Protein 9MGJ (pdb70)

Foldseek 3Di:
DDADDLDPAWRADQQQADLEEEEEADQVVLVVCCVPFFPQKDWRGCGVHFTKIWGDGVRHTYIYTHQHAAAVSNLVVLLCCCPRNVHFEYEYEYAFEFAAPPADALAKEWAAWEAEPDCPVCVVPVNDDDILGFDPLLSVLLVVLCVVVVHDHHYYYEYAYPDPPDPDPPPSVVCRVVVHGGYGHHSSNNRVSCVVSVHGYIYMHGHQAHPVVGDGADPVSVVVSSVSRSSSNSSSVVSD

Radius of gyration: 16.96 Å; Cα contacts (8 Å, |Δi|>4): 618; chains: 1; bounding box: 39×45×44 Å

Solvent-accessible surface area: 11625 Å² total; per-residue (Å²): 222,152,121,151,75,28,8,108,38,1,32,1,146,86,68,34,11,10,104,5,0,0,0,3,20,66,28,116,69,0,94,87,0,2,87,101,55,15,124,120,53,112,91,12,2,64,33,184,40,21,27,0,14,23,6,22,10,138,62,56,78,2,0,0,0,0,0,10,164,7,1,92,28,0,21,72,14,0,64,19,0,7,62,45,7,127,3,105,1,0,0,6,2,9,75,5,12,0,3,6,86,106,3,102,17,136,35,5,0,0,0,48,25,7,25,37,65,12,90,32,7,133,136,95,77,159,51,113,126,47,89,1,64,9,40,149,93,0,14,37,6,1,27,78,1,1,129,82,59,132,29,118,43,55,72,14,72,0,26,0,14,66,99,144,164,63,180,105,174,41,31,46,119,50,7,23,124,146,101,33,14,0,23,9,34,11,0,0,0,0,2,2,2,2,76,168,63,75,19,61,2,0,0,0,0,3,1,12,51,8,61,84,79,150,96,62,7,64,108,130,66,94,78,79,7,15,85,56,4,0,68,0,0,0,28,0,2,64,106,37

Nearest PDB structures (foldseek):
  9mfc-assembly1_A  TM=1.004E+00  e=5.601E-54  Trichomonas vaginalis G3
  6xz2-assembly1_C  TM=9.851E-01  e=2.092E-38  Escherichia coli K-12
  1vhw-assembly1_A  TM=9.895E-01  e=6.743E-38  Vibrio cholerae
  4ts9-assembly1_C-2  TM=9.821E-01  e=1.249E-37  Escherichia coli
  9fxe-assembly1_A  TM=9.707E-01  e=7.172E-38  Escherichia coli K-12

InterPro domains:
  IPR000845 Nucleoside phosphorylase domain [PF01048] (17-227)
  IPR004402 Purine nucleoside phosphorylase DeoD-type [MF_01627] (2-235)
  IPR004402 Purine nucleoside phosphorylase DeoD-type [TIGR00107] (5-235)
  IPR004402 Purine nucleoside phosphorylase DeoD-type [cd09006] (5-232)
  IPR018016 Nucleoside phosphorylase, conserved site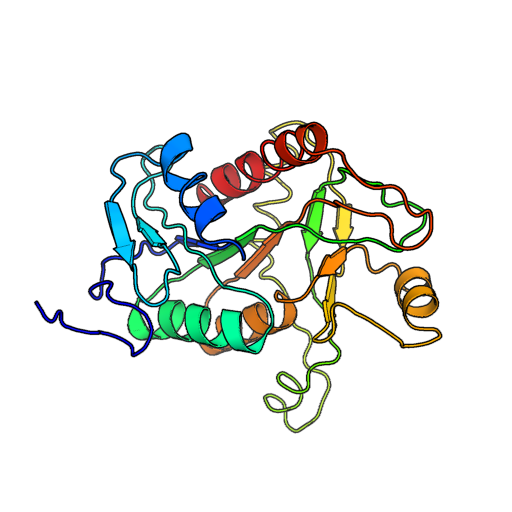 [PS01232] (62-77)
  IPR035994 Nucleoside phosphorylase superfamily [G3DSA:3.40.50.1580] (1-236)
  IPR035994 Nucleoside phosphorylase superfamily [SSF53167] (3-234)

Structure (mmCIF, N/CA/C/O backbone):
data_9MGJ
#
_entry.id   9MGJ
#
_cell.length_a   93.012
_cell.length_b   93.012
_cell.length_c   130.529
_cell.angle_alpha   90.00
_cell.angle_beta   90.00
_cell.angle_gamma   120.00
#
_symmetry.space_group_name_H-M   'H 3 2'
#
loop_
_entity.id
_entity.type
_entity.pdbx_description
1 polymer 'Purine nucleoside phosphorylase, putative'
2 non-polymer GLYCEROL
3 non-polymer alpha-D-mannopyranose
4 water water
#
loop_
_atom_site.group_PDB
_atom_site.id
_atom_site.type_symbol
_atom_site.label_atom_id
_atom_site.label_alt_id
_atom_site.label_comp_id
_atom_site.label_asym_id
_atom_site.label_entity_id
_atom_site.label_seq_id
_atom_site.pdbx_PDB_ins_code
_atom_site.Cartn_x
_atom_site.Cartn_y
_atom_site.Cartn_z
_atom_site.occupancy
_atom_site.B_iso_or_equiv
_atom_site.auth_seq_id
_atom_site.auth_comp_id
_atom_site.auth_asym_id
_atom_site.auth_atom_id
_atom_site.pdbx_PDB_model_num
ATOM 1 N N . HIS A 1 5 ? 28.013 16.380 36.660 1.00 61.47 -3 HIS A N 1
ATOM 2 C CA . HIS A 1 5 ? 28.500 15.880 37.974 1.00 60.89 -3 HIS A CA 1
ATOM 3 C C . HIS A 1 5 ? 28.776 14.373 37.905 1.00 58.65 -3 HIS A C 1
ATOM 4 O O . HIS A 1 5 ? 28.472 13.716 36.910 1.00 59.14 -3 HIS A O 1
ATOM 11 N N . HIS A 1 6 ? 29.362 13.842 38.973 1.00 55.55 -2 HIS A N 1
ATOM 12 C CA . HIS A 1 6 ? 29.725 12.435 39.066 1.00 52.85 -2 HIS A CA 1
ATOM 13 C C . HIS A 1 6 ? 28.560 11.636 39.635 1.00 50.07 -2 HIS A C 1
ATOM 14 O O . HIS A 1 6 ? 27.883 12.083 40.562 1.00 49.54 -2 HIS A O 1
ATOM 21 N N . HIS A 1 7 ? 28.321 10.459 39.060 1.00 47.51 -1 HIS A N 1
ATOM 22 C CA . HIS A 1 7 ? 27.253 9.564 39.484 1.00 46.16 -1 HIS A CA 1
ATOM 23 C C . HIS A 1 7 ? 27.852 8.274 40.030 1.00 41.27 -1 HIS A C 1
ATOM 24 O O . HIS A 1 7 ? 28.956 7.875 39.649 1.00 39.48 -1 HIS A O 1
ATOM 31 N N . HIS A 1 8 ? 27.126 7.624 40.938 1.00 38.54 0 HIS A N 1
ATOM 32 C CA . HIS A 1 8 ? 27.600 6.356 41.476 1.00 36.36 0 HIS A CA 1
ATOM 33 C C . HIS A 1 8 ? 27.622 5.308 40.371 1.00 32.88 0 HIS A C 1
ATOM 34 O O . HIS A 1 8 ? 26.727 5.261 39.523 1.00 33.28 0 HIS A O 1
ATOM 41 N N . MET A 1 9 ? 28.653 4.469 40.379 1.00 29.33 1 MET A N 1
ATOM 42 C CA A MET A 1 9 ? 28.836 3.444 39.355 0.35 28.25 1 MET A CA 1
ATOM 43 C CA B MET A 1 9 ? 28.858 3.444 39.357 0.65 28.38 1 MET A CA 1
ATOM 44 C C . MET A 1 9 ? 28.764 2.070 40.007 1.00 26.43 1 MET A C 1
ATOM 45 O O . MET A 1 9 ? 29.676 1.665 40.735 1.00 26.59 1 MET A O 1
ATOM 54 N N . ALA A 1 10 ? 27.677 1.343 39.731 1.00 22.87 2 ALA A N 1
ATOM 55 C CA . ALA A 1 10 ? 27.513 0.002 40.282 1.00 22.02 2 ALA A CA 1
ATOM 56 C C . ALA A 1 10 ? 28.471 -0.983 39.638 1.00 20.42 2 ALA A C 1
ATOM 57 O O . ALA A 1 10 ? 28.789 -2.017 40.236 1.00 21.31 2 ALA A O 1
ATOM 59 N N . THR A 1 11 ? 28.887 -0.713 38.405 1.00 19.06 3 THR A N 1
ATOM 60 C CA . THR A 1 11 ? 29.954 -1.461 37.758 1.00 18.06 3 THR A CA 1
ATOM 61 C C . THR A 1 11 ? 30.837 -0.434 37.067 1.00 18.19 3 THR A C 1
ATOM 62 O O . THR A 1 11 ? 30.446 0.734 36.938 1.00 18.39 3 THR A O 1
ATOM 66 N N . PRO A 1 12 ? 32.026 -0.819 36.601 1.00 19.43 4 PRO A N 1
ATOM 67 C CA . PRO A 1 12 ? 32.863 0.143 35.866 1.00 19.75 4 PRO A CA 1
ATOM 68 C C . PRO A 1 12 ? 32.280 0.565 34.531 1.00 18.83 4 PRO A C 1
ATOM 69 O O . PRO A 1 12 ? 32.759 1.549 33.957 1.00 20.88 4 PRO A O 1
ATOM 73 N N . HIS A 1 13 ? 31.252 -0.125 34.026 1.00 16.92 5 HIS A N 1
ATOM 74 C CA . HIS A 1 13 ? 30.786 0.051 32.658 1.00 16.63 5 HIS A CA 1
ATOM 75 C C . HIS A 1 13 ? 29.310 0.390 32.585 1.00 16.71 5 HIS A C 1
ATOM 76 O O . HIS A 1 13 ? 28.756 0.474 31.483 1.00 17.51 5 HIS A O 1
ATOM 83 N N . ASN A 1 14 ? 28.653 0.584 33.719 1.00 16.76 6 ASN A N 1
ATOM 84 C CA . ASN A 1 14 ? 27.207 0.746 33.715 1.00 17.06 6 ASN A CA 1
ATOM 85 C C . ASN A 1 14 ? 26.818 1.667 34.855 1.00 18.61 6 ASN A C 1
ATOM 86 O O . ASN A 1 14 ? 27.143 1.391 36.014 1.00 19.98 6 ASN A O 1
ATOM 91 N N . SER A 1 15 ? 26.118 2.748 34.523 1.00 19.22 7 SER A N 1
ATOM 92 C CA . SER A 1 15 ? 25.658 3.707 35.516 1.00 20.74 7 SER A CA 1
ATOM 93 C C . SER A 1 15 ? 24.299 3.360 36.094 1.00 19.78 7 SER A C 1
ATOM 94 O O . SER A 1 15 ? 23.826 4.078 36.979 1.00 20.97 7 SER A O 1
ATOM 97 N N . ALA A 1 16 ? 23.664 2.292 35.624 1.00 18.15 8 ALA A N 1
ATOM 98 C CA . ALA A 1 16 ? 22.368 1.924 36.163 1.00 18.63 8 ALA A CA 1
ATOM 99 C C . ALA A 1 16 ? 22.495 1.571 37.635 1.00 18.93 8 ALA A C 1
ATOM 100 O O . ALA A 1 16 ? 23.451 0.923 38.062 1.00 19.39 8 ALA A O 1
ATOM 102 N N . LYS A 1 17 ? 21.509 1.988 38.409 1.00 20.50 9 LYS A N 1
ATOM 103 C CA . LYS A 1 17 ? 21.431 1.574 39.794 1.00 22.44 9 LYS A CA 1
ATOM 104 C C . LYS A 1 17 ? 20.971 0.124 39.864 1.00 20.44 9 LYS A C 1
ATOM 105 O O . LYS A 1 17 ? 20.234 -0.366 39.001 1.00 18.89 9 LYS A O 1
ATOM 111 N N . VAL A 1 18 ? 21.426 -0.580 40.896 1.00 20.16 10 VAL A N 1
ATOM 112 C CA A VAL A 1 18 ? 20.924 -1.928 41.119 0.53 20.34 10 VAL A CA 1
ATOM 113 C CA B VAL A 1 18 ? 20.926 -1.927 41.143 0.47 20.46 10 VAL A CA 1
ATOM 114 C C . VAL A 1 18 ? 19.404 -1.874 41.193 1.00 20.15 10 VAL A C 1
ATOM 115 O O . VAL A 1 18 ? 18.823 -0.997 41.842 1.00 21.36 10 VAL A O 1
ATOM 122 N N . GLY A 1 19 ? 18.749 -2.805 40.502 1.00 19.98 11 GLY A N 1
ATOM 123 C CA . GLY A 1 19 ? 17.309 -2.810 40.401 1.00 20.58 11 GLY A CA 1
ATOM 124 C C . GLY A 1 19 ? 16.758 -2.110 39.182 1.00 19.48 11 GLY A C 1
ATOM 125 O O . GLY A 1 19 ? 15.570 -2.265 38.885 1.00 20.59 11 GLY A O 1
ATOM 126 N N . ASP A 1 20 ? 17.578 -1.320 38.477 1.00 18.46 12 ASP A N 1
ATOM 127 C CA . ASP A 1 20 ? 17.143 -0.563 37.310 1.00 18.64 12 ASP A CA 1
ATOM 128 C C . ASP A 1 20 ? 16.992 -1.402 36.051 1.00 16.89 12 ASP A C 1
ATOM 129 O O . ASP A 1 20 ? 16.489 -0.873 35.052 1.00 17.52 12 ASP A O 1
ATOM 134 N N . PHE A 1 21 ? 17.463 -2.651 36.044 1.00 16.36 13 PHE A N 1
ATOM 135 C CA . PHE A 1 21 ? 17.221 -3.560 34.935 1.00 15.56 13 PHE A CA 1
ATOM 136 C C . PHE A 1 21 ? 16.108 -4.537 35.281 1.00 15.93 13 PHE A C 1
ATOM 137 O O . PHE A 1 21 ? 16.031 -5.041 36.404 1.00 17.30 13 PHE A O 1
ATOM 145 N N . ALA A 1 22 ? 15.242 -4.785 34.311 1.00 15.49 14 ALA A N 1
ATOM 146 C CA . ALA A 1 22 ? 14.253 -5.838 34.459 1.00 15.42 14 ALA A CA 1
ATOM 147 C C . ALA A 1 22 ? 14.943 -7.206 34.475 1.00 15.67 14 ALA A C 1
ATOM 148 O O . ALA A 1 22 ? 16.110 -7.349 34.105 1.00 16.00 14 ALA A O 1
ATOM 150 N N . GLU A 1 23 ? 14.196 -8.233 34.885 1.00 15.36 15 GLU A N 1
ATOM 151 C CA . GLU A 1 23 ? 14.756 -9.580 34.905 1.00 15.56 15 GLU A CA 1
ATOM 152 C C . GLU A 1 23 ? 14.965 -10.141 33.511 1.00 15.11 15 GLU A C 1
ATOM 153 O O . GLU A 1 23 ? 15.711 -11.111 33.357 1.00 15.81 15 GLU A O 1
ATOM 159 N N . THR A 1 24 ? 14.315 -9.579 32.506 1.00 14.74 16 THR A N 1
ATOM 160 C CA . THR A 1 24 ? 14.458 -10.004 31.121 1.00 14.62 16 THR A CA 1
ATOM 161 C C . THR A 1 24 ? 15.049 -8.852 30.330 1.00 14.24 16 THR A C 1
ATOM 162 O O . THR A 1 24 ? 14.581 -7.713 30.453 1.00 14.78 16 THR A O 1
ATOM 166 N N . VAL A 1 25 ? 16.084 -9.137 29.540 1.00 14.32 17 VAL A N 1
ATOM 167 C CA . VAL A 1 25 ? 16.808 -8.123 28.787 1.00 14.21 17 VAL A CA 1
ATOM 168 C C . VAL A 1 25 ? 17.016 -8.601 27.359 1.00 14.15 17 VAL A C 1
ATOM 169 O O . VAL A 1 25 ? 17.483 -9.725 27.144 1.00 15.21 17 VAL A O 1
ATOM 173 N N . LEU A 1 26 ? 16.711 -7.739 26.387 1.00 13.24 18 LEU A N 1
ATOM 174 C CA . LEU A 1 26 ? 17.175 -7.923 25.021 1.00 13.64 18 LEU A CA 1
ATOM 175 C C . LEU A 1 26 ? 18.474 -7.154 24.846 1.00 13.73 18 LEU A C 1
ATOM 176 O O . LEU A 1 26 ? 18.591 -6.011 25.307 1.00 14.09 18 LEU A O 1
ATOM 181 N N . MET A 1 27 ? 19.439 -7.747 24.152 1.00 14.21 19 MET A N 1
ATOM 182 C CA . MET A 1 27 ? 20.674 -7.035 23.849 1.00 14.42 19 MET A CA 1
ATOM 183 C C . MET A 1 27 ? 21.002 -7.149 22.375 1.00 14.80 19 MET A C 1
ATOM 184 O O . MET A 1 27 ? 20.883 -8.220 21.781 1.00 15.49 19 MET A O 1
ATOM 189 N N . CYS A 1 28 ? 21.469 -6.043 21.802 1.00 15.51 20 CYS A N 1
ATOM 190 C CA . CYS A 1 28 ? 21.930 -5.996 20.427 1.00 15.86 20 CYS A CA 1
ATOM 191 C C . CYS A 1 28 ? 23.281 -5.296 20.438 1.00 15.29 20 CYS A C 1
ATOM 192 O O . CYS A 1 28 ? 23.608 -4.575 21.377 1.00 15.93 20 CYS A O 1
ATOM 195 N N . GLY A 1 29 ? 24.062 -5.483 19.384 1.00 15.75 21 GLY A N 1
ATOM 196 C CA . GLY A 1 29 ? 25.398 -4.903 19.384 1.00 15.81 21 GLY A CA 1
ATOM 197 C C . GLY A 1 29 ? 25.397 -3.388 19.360 1.00 15.60 21 GLY A C 1
ATOM 198 O O . GLY A 1 29 ? 26.233 -2.755 20.014 1.00 15.77 21 GLY A O 1
ATOM 199 N N . ASP A 1 30 ? 24.534 -2.797 18.539 1.00 15.29 22 ASP A N 1
ATOM 200 C CA . ASP A 1 30 ? 24.544 -1.365 18.279 1.00 15.26 22 ASP A CA 1
ATOM 201 C C . ASP A 1 30 ? 23.708 -0.647 19.327 1.00 14.88 22 ASP A C 1
ATOM 202 O O . ASP A 1 30 ? 22.481 -0.853 19.373 1.00 15.59 22 ASP A O 1
ATOM 207 N N . PRO A 1 31 ? 24.303 0.206 20.174 1.00 14.85 23 PRO A N 1
ATOM 208 C CA . PRO A 1 31 ? 23.483 0.927 21.161 1.00 15.23 23 PRO A CA 1
ATOM 209 C C . PRO A 1 31 ? 22.431 1.817 20.541 1.00 15.39 23 PRO A C 1
ATOM 210 O O . PRO A 1 31 ? 21.390 2.080 21.167 1.00 15.82 23 PRO A O 1
ATOM 214 N N . LEU A 1 32 ? 22.679 2.318 19.334 1.00 15.72 24 LEU A N 1
ATOM 215 C CA . LEU A 1 32 ? 21.663 3.125 18.676 1.00 16.80 24 LEU A CA 1
ATOM 216 C C . LEU A 1 32 ? 20.452 2.282 18.299 1.00 17.16 24 LEU A C 1
ATOM 217 O O . LEU A 1 32 ? 19.323 2.788 18.271 1.00 17.43 24 LEU A O 1
ATOM 222 N N . ARG A 1 33 ? 20.660 0.986 18.040 1.00 16.41 25 ARG A N 1
ATOM 223 C CA . ARG A 1 33 ? 19.538 0.096 17.796 1.00 17.36 25 ARG A CA 1
ATOM 224 C C . ARG A 1 33 ? 18.804 -0.227 19.087 1.00 16.87 25 ARG A C 1
ATOM 225 O O . ARG A 1 33 ? 17.576 -0.377 19.080 1.00 16.53 25 ARG A O 1
ATOM 233 N N . ALA A 1 34 ? 19.522 -0.303 20.208 1.00 16.01 26 ALA A N 1
ATOM 234 C CA . ALA A 1 34 ? 18.847 -0.443 21.492 1.00 15.98 26 ALA A CA 1
ATOM 235 C C . ALA A 1 34 ? 17.902 0.732 21.728 1.00 16.05 26 ALA A C 1
ATOM 236 O O . ALA A 1 34 ? 16.770 0.553 22.200 1.00 16.29 26 ALA A O 1
ATOM 238 N N . LYS A 1 35 ? 18.347 1.947 21.409 1.00 15.99 27 LYS A N 1
ATOM 239 C CA . LYS A 1 35 ? 17.485 3.111 21.549 1.00 16.49 27 LYS A CA 1
ATOM 240 C C . LYS A 1 35 ? 16.275 3.018 20.626 1.00 16.59 27 LYS A C 1
ATOM 241 O O . LYS A 1 35 ? 15.152 3.345 21.031 1.00 16.48 27 LYS A O 1
ATOM 247 N N . LEU A 1 36 ? 16.476 2.592 19.379 1.00 16.53 28 LEU A N 1
ATOM 248 C CA A LEU A 1 36 ? 15.340 2.425 18.477 0.41 17.21 28 LEU A CA 1
ATOM 249 C CA B LEU A 1 36 ? 15.350 2.406 18.466 0.59 17.27 28 LEU A CA 1
ATOM 250 C C . LEU A 1 36 ? 14.340 1.418 19.030 1.00 16.72 28 LEU A C 1
ATOM 251 O O . LEU A 1 36 ? 13.124 1.638 18.948 1.00 17.19 28 LEU A O 1
ATOM 260 N N . ILE A 1 37 ? 14.825 0.313 19.598 1.00 16.22 29 ILE A N 1
ATOM 261 C CA . ILE A 1 37 ? 13.918 -0.676 20.175 1.00 16.18 29 ILE A CA 1
ATOM 262 C C . ILE A 1 37 ? 13.132 -0.060 21.325 1.00 16.34 29 ILE A C 1
ATOM 263 O O . ILE A 1 37 ? 11.902 -0.193 21.409 1.00 17.13 29 ILE A O 1
ATOM 268 N N . ALA A 1 38 ? 13.826 0.624 22.231 1.00 16.36 30 ALA A N 1
ATOM 269 C CA . ALA A 1 38 ? 13.147 1.237 23.366 1.00 17.05 30 ALA A CA 1
ATOM 270 C C . ALA A 1 38 ? 12.104 2.242 22.900 1.00 17.47 30 ALA A C 1
ATOM 271 O O . ALA A 1 38 ? 10.962 2.243 23.375 1.00 18.47 30 ALA A O 1
ATOM 273 N N . ASP A 1 39 ? 12.489 3.107 21.959 1.00 17.58 31 ASP A N 1
ATOM 274 C CA . ASP A 1 39 ? 11.622 4.193 21.537 1.00 19.12 31 ASP A CA 1
ATOM 275 C C . ASP A 1 39 ? 10.394 3.696 20.805 1.00 19.43 31 ASP A C 1
ATOM 276 O O . ASP A 1 39 ? 9.383 4.398 20.784 1.00 21.53 31 ASP A O 1
ATOM 281 N N . ASN A 1 40 ? 10.464 2.534 20.165 1.00 18.62 32 ASN A N 1
ATOM 282 C CA . ASN A 1 40 ? 9.381 2.057 19.322 1.00 19.19 32 ASN A CA 1
ATOM 283 C C . ASN A 1 40 ? 8.590 0.900 19.897 1.00 18.40 32 ASN A C 1
ATOM 284 O O . ASN A 1 40 ? 7.475 0.650 19.427 1.00 20.07 32 ASN A O 1
ATOM 289 N N . TYR A 1 41 ? 9.112 0.203 20.903 1.00 17.66 33 TYR A N 1
ATOM 290 C CA . TYR A 1 41 ? 8.442 -0.978 21.414 1.00 17.81 33 TYR A CA 1
ATOM 291 C C . TYR A 1 41 ? 8.245 -0.997 22.917 1.00 19.02 33 TYR A C 1
ATOM 292 O O . TYR A 1 41 ? 7.441 -1.807 23.391 1.00 21.19 33 TYR A O 1
ATOM 301 N N . LEU A 1 42 ? 8.938 -0.171 23.684 1.00 18.97 34 LEU A N 1
ATOM 302 C CA . LEU A 1 42 ? 8.768 -0.177 25.125 1.00 19.39 34 LEU A CA 1
ATOM 303 C C . LEU A 1 42 ? 7.866 0.969 25.548 1.00 19.42 34 LEU A C 1
ATOM 304 O O . LEU A 1 42 ? 7.861 2.049 24.939 1.00 20.59 34 LEU A O 1
ATOM 309 N N . GLU A 1 43 ? 7.103 0.728 26.600 1.00 18.45 35 GLU A N 1
ATOM 310 C CA . GLU A 1 43 ? 6.416 1.791 27.324 1.00 17.84 35 GLU A CA 1
ATOM 311 C C . GLU A 1 43 ? 7.056 1.938 28.694 1.00 16.83 35 GLU A C 1
ATOM 312 O O . GLU A 1 43 ? 7.922 1.154 29.084 1.00 17.06 35 GLU A O 1
ATOM 318 N N . ASN A 1 44 ? 6.703 3.014 29.392 1.00 17.18 36 ASN A N 1
ATOM 319 C CA . ASN A 1 44 ? 7.261 3.286 30.713 1.00 18.63 36 ASN A CA 1
ATOM 320 C C . ASN A 1 44 ? 8.786 3.332 30.676 1.00 19.20 36 ASN A C 1
ATOM 321 O O . ASN A 1 44 ? 9.449 2.988 31.659 1.00 21.17 36 ASN A O 1
ATOM 326 N N . ALA A 1 45 ? 9.344 3.744 29.541 1.00 18.40 37 ALA A N 1
ATOM 327 C CA . ALA A 1 45 ? 10.771 3.573 29.298 1.00 18.83 37 ALA A CA 1
ATOM 328 C C . ALA A 1 45 ? 11.587 4.700 29.918 1.00 18.29 37 ALA A C 1
ATOM 329 O O . ALA A 1 45 ? 11.205 5.880 29.877 1.00 20.16 37 ALA A O 1
ATOM 331 N N . LYS A 1 46 ? 12.735 4.330 30.474 1.00 17.84 38 LYS A N 1
ATOM 332 C CA . LYS A 1 46 ? 13.735 5.289 30.901 1.00 18.62 38 LYS A CA 1
ATOM 333 C C . LYS A 1 46 ? 15.109 4.784 30.490 1.00 16.93 38 LYS A C 1
ATOM 334 O O . LYS A 1 46 ? 15.369 3.573 30.463 1.00 16.56 38 LYS A O 1
ATOM 340 N N . GLN A 1 47 ? 15.989 5.720 30.172 1.00 16.53 39 GLN A N 1
ATOM 341 C CA . GLN A 1 47 ? 17.381 5.376 29.935 1.00 17.13 39 GLN A CA 1
ATOM 342 C C . GLN A 1 47 ? 18.067 5.125 31.270 1.00 16.74 39 GLN A C 1
ATOM 343 O O . GLN A 1 47 ? 17.970 5.935 32.195 1.00 18.98 39 GLN A O 1
ATOM 349 N N . VAL A 1 48 ? 18.731 3.979 31.382 1.00 15.53 40 VAL A N 1
ATOM 350 C CA . VAL A 1 48 ? 19.392 3.595 32.625 1.00 16.06 40 VAL A CA 1
ATOM 351 C C . VAL A 1 48 ? 20.898 3.507 32.508 1.00 16.80 40 VAL A C 1
ATOM 352 O O . VAL A 1 48 ? 21.574 3.455 33.541 1.00 18.17 40 VAL A O 1
ATOM 356 N N . ASN A 1 49 ? 21.457 3.486 31.307 1.00 16.87 41 ASN A N 1
ATOM 357 C CA . ASN A 1 49 ? 22.904 3.541 31.169 1.00 17.44 41 ASN A CA 1
ATOM 358 C C . ASN A 1 49 ? 23.289 4.417 29.993 1.00 16.32 41 ASN A C 1
ATOM 359 O O . ASN A 1 49 ? 22.672 4.351 28.928 1.00 16.47 41 ASN A O 1
ATOM 364 N N . SER A 1 50 ? 24.371 5.174 30.172 1.00 16.36 42 SER A N 1
ATOM 365 C CA . SER A 1 50 ? 24.960 5.972 29.107 1.00 17.80 42 SER A CA 1
ATOM 366 C C . SER A 1 50 ? 26.474 5.797 29.023 1.00 16.91 42 SER A C 1
ATOM 367 O O . SER A 1 50 ? 27.103 6.403 28.151 1.00 16.90 42 SER A O 1
ATOM 370 N N . VAL A 1 51 ? 27.078 5.018 29.924 1.00 16.42 43 VAL A N 1
ATOM 371 C CA . VAL A 1 51 ? 28.530 4.915 29.979 1.00 16.67 43 VAL A CA 1
ATOM 372 C C . VAL A 1 51 ? 29.044 4.329 28.674 1.00 15.86 43 VAL A C 1
ATOM 373 O O . VAL A 1 51 ? 28.494 3.355 28.145 1.00 15.98 43 VAL A O 1
ATOM 377 N N . ARG A 1 52 ? 30.129 4.920 28.153 1.00 16.32 44 ARG A N 1
ATOM 378 C CA . ARG A 1 52 ? 30.739 4.519 26.887 1.00 16.04 44 ARG A CA 1
ATOM 379 C C . ARG A 1 52 ? 29.776 4.593 25.713 1.00 15.92 44 ARG A C 1
ATOM 380 O O . ARG A 1 52 ? 30.031 3.985 24.668 1.00 17.16 44 ARG A O 1
ATOM 388 N N . GLY A 1 53 ? 28.686 5.352 25.851 1.00 15.58 45 GLY A N 1
ATOM 389 C CA . GLY A 1 53 ? 27.680 5.389 24.811 1.00 16.09 45 GLY A CA 1
ATOM 390 C C . GLY A 1 53 ? 26.885 4.116 24.664 1.00 15.41 45 GLY A C 1
ATOM 391 O O . GLY A 1 53 ? 26.129 3.992 23.696 1.00 15.52 45 GLY A O 1
ATOM 392 N N . MET A 1 54 ? 27.038 3.156 25.585 1.00 15.21 46 MET A N 1
ATOM 393 C CA . MET A 1 54 ? 26.402 1.844 25.445 1.00 15.18 46 MET A CA 1
ATOM 394 C C . MET A 1 54 ? 25.002 1.931 26.051 1.00 16.03 46 MET A C 1
ATOM 395 O O . MET A 1 54 ? 24.718 1.440 27.151 1.00 17.14 46 MET A O 1
ATOM 400 N N . LEU A 1 55 ? 24.110 2.558 25.292 1.00 15.60 47 LEU A N 1
ATOM 401 C CA . LEU A 1 55 ? 22.789 2.923 25.794 1.00 15.15 47 LEU A CA 1
ATOM 402 C C . LEU A 1 55 ? 22.013 1.700 26.275 1.00 15.26 47 LEU A C 1
ATOM 403 O O . LEU A 1 55 ? 21.968 0.655 25.610 1.00 15.57 47 LEU A O 1
ATOM 408 N N . GLY A 1 56 ? 21.361 1.860 27.419 1.00 14.96 48 GLY A N 1
ATOM 409 C CA . GLY A 1 56 ? 20.469 0.835 27.939 1.00 15.05 48 GLY A CA 1
ATOM 410 C C . GLY A 1 56 ? 19.232 1.495 28.506 1.00 14.40 48 GLY A C 1
ATOM 411 O O . GLY A 1 56 ? 19.281 2.636 28.986 1.00 14.69 48 GLY A O 1
ATOM 412 N N . PHE A 1 57 ? 18.116 0.769 28.446 1.00 14.44 49 PHE A N 1
ATOM 413 C CA . PHE A 1 57 ? 16.797 1.294 28.758 1.00 14.51 49 PHE A CA 1
ATOM 414 C C . PHE A 1 57 ? 15.991 0.231 29.486 1.00 13.72 49 PHE A C 1
ATOM 415 O O . PHE A 1 57 ? 16.142 -0.963 29.232 1.00 14.42 49 PHE A O 1
ATOM 423 N N . THR A 1 58 ? 15.071 0.675 30.342 1.00 14.27 50 THR A N 1
ATOM 424 C CA . THR A 1 58 ? 14.170 -0.236 31.030 1.00 14.48 50 THR A CA 1
ATOM 425 C C . THR A 1 58 ? 12.760 0.307 30.923 1.00 14.90 50 THR A C 1
ATOM 426 O O . THR A 1 58 ? 12.543 1.503 31.121 1.00 15.15 50 THR A O 1
ATOM 430 N N . GLY A 1 59 ? 11.809 -0.570 30.608 1.00 14.56 51 GLY A N 1
ATOM 431 C CA . GLY A 1 59 ? 10.406 -0.201 30.551 1.00 14.82 51 GLY A CA 1
ATOM 432 C C . GLY A 1 59 ? 9.576 -1.458 30.614 1.00 14.63 51 GLY A C 1
ATOM 433 O O . GLY A 1 59 ? 9.892 -2.390 31.367 1.00 15.14 51 GLY A O 1
ATOM 434 N N . THR A 1 60 ? 8.526 -1.514 29.802 1.00 15.14 52 THR A N 1
ATOM 435 C CA . THR A 1 60 ? 7.642 -2.664 29.734 1.00 14.45 52 THR A CA 1
ATOM 436 C C . THR A 1 60 ? 7.318 -2.950 28.277 1.00 14.60 52 THR A C 1
ATOM 437 O O . THR A 1 60 ? 7.261 -2.046 27.444 1.00 14.98 52 THR A O 1
ATOM 441 N N . TYR A 1 61 ? 7.064 -4.222 27.976 1.00 14.48 53 TYR A N 1
ATOM 442 C CA . TYR A 1 61 ? 6.485 -4.610 26.701 1.00 14.89 53 TYR A CA 1
ATOM 443 C C . TYR A 1 61 ? 5.193 -5.340 27.028 1.00 14.64 53 TYR A C 1
ATOM 444 O O . TYR A 1 61 ? 5.200 -6.357 27.735 1.00 14.96 53 TYR A O 1
ATOM 453 N N . LYS A 1 62 ? 4.084 -4.793 26.551 1.00 15.29 54 LYS A N 1
ATOM 454 C CA . LYS A 1 62 ? 2.747 -5.292 26.881 1.00 15.44 54 LYS A CA 1
ATOM 455 C C . LYS A 1 62 ? 2.579 -5.490 28.383 1.00 15.51 54 LYS A C 1
ATOM 456 O O . LYS A 1 62 ? 1.954 -6.452 28.840 1.00 16.19 54 LYS A O 1
ATOM 462 N N . GLY A 1 63 ? 3.101 -4.535 29.155 1.00 15.72 55 GLY A N 1
ATOM 463 C CA . GLY A 1 63 ? 2.941 -4.505 30.589 1.00 16.71 55 GLY A CA 1
ATOM 464 C C . GLY A 1 63 ? 3.993 -5.244 31.380 1.00 16.53 55 GLY A C 1
ATOM 465 O O . GLY A 1 63 ? 4.077 -5.049 32.600 1.00 18.02 55 GLY A O 1
ATOM 466 N N . LYS A 1 64 ? 4.795 -6.092 30.739 1.00 15.24 56 LYS A N 1
ATOM 467 C CA . LYS A 1 64 ? 5.771 -6.915 31.452 1.00 15.45 56 LYS A CA 1
ATOM 468 C C . LYS A 1 64 ? 7.123 -6.218 31.466 1.00 15.34 56 LYS A C 1
ATOM 469 O O . LYS A 1 64 ? 7.552 -5.706 30.430 1.00 15.06 56 LYS A O 1
ATOM 475 N N . PRO A 1 65 ? 7.815 -6.166 32.606 1.00 15.75 57 PRO A N 1
ATOM 476 C CA . PRO A 1 65 ? 9.116 -5.483 32.645 1.00 15.84 57 PRO A CA 1
ATOM 477 C C . PRO A 1 65 ? 10.079 -6.056 31.615 1.00 14.94 57 PRO A C 1
ATOM 478 O O . PRO A 1 65 ? 10.249 -7.268 31.493 1.00 15.60 57 PRO A O 1
ATOM 482 N N . LEU A 1 66 ? 10.765 -5.160 30.912 1.00 14.90 58 LEU A N 1
ATOM 483 C CA . LEU A 1 66 ? 11.726 -5.555 29.896 1.00 14.18 58 LEU A CA 1
ATOM 484 C C . LEU A 1 66 ? 12.753 -4.449 29.752 1.00 14.41 58 LEU A C 1
ATOM 485 O O . LEU A 1 66 ? 12.387 -3.264 29.724 1.00 14.64 58 LEU A O 1
ATOM 490 N N . SER A 1 67 ? 14.030 -4.831 29.657 1.00 13.70 59 SER A N 1
ATOM 491 C CA . SER A 1 67 ? 15.106 -3.896 29.375 1.00 14.33 59 SER A CA 1
ATOM 492 C C . SER A 1 67 ? 15.717 -4.208 28.017 1.00 13.68 59 SER A C 1
ATOM 493 O O . SER A 1 67 ? 15.594 -5.327 27.502 1.00 14.22 59 SER A O 1
ATOM 496 N N . VAL A 1 68 ? 16.411 -3.217 27.451 1.00 14.23 60 VAL A N 1
ATOM 497 C CA A VAL A 1 68 ? 17.140 -3.403 26.204 0.66 14.65 60 VAL A CA 1
ATOM 498 C CA B VAL A 1 68 ? 17.108 -3.355 26.175 0.34 14.63 60 VAL A CA 1
ATOM 499 C C . VAL A 1 68 ? 18.421 -2.598 26.302 1.00 14.81 60 VAL A C 1
ATOM 500 O O . VAL A 1 68 ? 18.416 -1.446 26.748 1.00 15.08 60 VAL A O 1
ATOM 507 N N . MET A 1 69 ? 19.539 -3.219 25.916 1.00 14.87 61 MET A N 1
ATOM 508 C CA A MET A 1 69 ? 20.822 -2.544 26.009 0.74 15.22 61 MET A CA 1
ATOM 509 C CA B MET A 1 69 ? 20.806 -2.514 25.982 0.26 14.99 61 MET A CA 1
ATOM 510 C C . MET A 1 69 ? 21.763 -3.022 24.919 1.00 15.00 61 MET A C 1
ATOM 511 O O . MET A 1 69 ? 21.718 -4.187 24.514 1.00 15.23 61 MET A O 1
ATOM 520 N N . GLY A 1 70 ? 22.625 -2.118 24.477 1.00 14.70 62 GLY A N 1
ATOM 521 C CA . GLY A 1 70 ? 23.689 -2.509 23.567 1.00 15.13 62 GLY A CA 1
ATOM 522 C C . GLY A 1 70 ? 24.742 -3.375 24.241 1.00 14.42 62 GLY A C 1
ATOM 523 O O . GLY A 1 70 ? 24.950 -3.310 25.452 1.00 14.91 62 GLY A O 1
ATOM 524 N N . HIS A 1 71 ? 25.416 -4.218 23.444 1.00 14.51 63 HIS A N 1
ATOM 525 C CA . HIS A 1 71 ? 26.506 -5.039 23.963 1.00 14.67 63 HIS A CA 1
ATOM 526 C C . HIS A 1 71 ? 27.839 -4.839 23.259 1.00 14.50 63 HIS A C 1
ATOM 527 O O . HIS A 1 71 ? 28.816 -5.474 23.668 1.00 14.89 63 HIS A O 1
ATOM 534 N N . GLY A 1 72 ? 27.912 -4.029 22.214 1.00 14.50 64 GLY A N 1
ATOM 535 C CA . GLY A 1 72 ? 29.172 -3.827 21.499 1.00 14.52 64 GLY A CA 1
ATOM 536 C C . GLY A 1 72 ? 29.497 -5.029 20.632 1.00 14.69 64 GLY A C 1
ATOM 537 O O . GLY A 1 72 ? 28.703 -5.958 20.474 1.00 16.66 64 GLY A O 1
ATOM 538 N N . MET A 1 73 ? 30.704 -5.030 20.077 1.00 14.29 65 MET A N 1
ATOM 539 C CA . MET A 1 73 ? 31.095 -6.067 19.129 1.00 14.22 65 MET A CA 1
ATOM 540 C C . MET A 1 73 ? 32.130 -6.993 19.737 1.00 14.25 65 MET A C 1
ATOM 541 O O . MET A 1 73 ? 33.174 -6.542 20.227 1.00 14.09 65 MET A O 1
ATOM 546 N N . GLY A 1 74 ? 31.836 -8.289 19.693 1.00 14.28 66 GLY A N 1
ATOM 547 C CA . GLY A 1 74 ? 32.745 -9.357 20.039 1.00 14.34 66 GLY A CA 1
ATOM 548 C C . GLY A 1 74 ? 32.505 -9.928 21.423 1.00 13.86 66 GLY A C 1
ATOM 549 O O . GLY A 1 74 ? 31.899 -9.317 22.306 1.00 14.10 66 GLY A O 1
ATOM 550 N N . ILE A 1 75 ? 33.056 -11.132 21.596 1.00 13.63 67 ILE A N 1
ATOM 551 C CA . ILE A 1 75 ? 32.896 -11.876 22.844 1.00 13.67 67 ILE A CA 1
ATOM 552 C C . ILE A 1 75 ? 33.372 -11.100 24.068 1.00 13.02 67 ILE A C 1
ATOM 553 O O . ILE A 1 75 ? 32.660 -11.08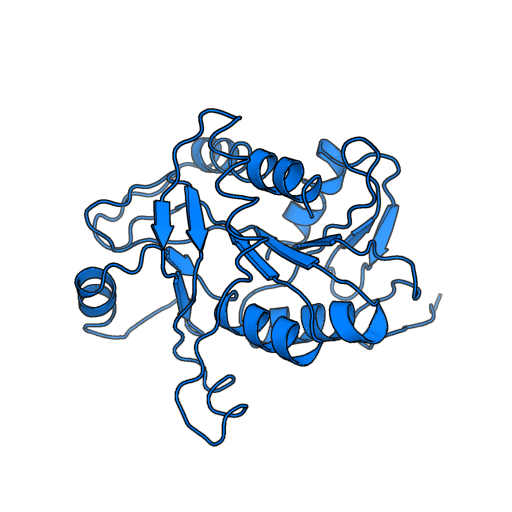6 25.085 1.00 13.93 67 ILE A O 1
ATOM 558 N N . PRO A 1 76 ? 34.546 -10.463 24.061 1.00 13.32 68 PRO A N 1
ATOM 559 C CA . PRO A 1 76 ? 34.969 -9.777 25.292 1.00 13.65 68 PRO A CA 1
ATOM 560 C C . PRO A 1 76 ? 34.007 -8.666 25.700 1.00 13.60 68 PRO A C 1
ATOM 561 O O . PRO A 1 76 ? 33.806 -8.437 26.896 1.00 14.21 68 PRO A O 1
ATOM 565 N N . SER A 1 77 ? 33.428 -7.966 24.728 1.00 13.69 69 SER A N 1
ATOM 566 C CA . SER A 1 77 ? 32.500 -6.872 25.026 1.00 13.77 69 SER A CA 1
ATOM 567 C C . SER A 1 77 ? 31.184 -7.396 25.606 1.00 13.77 69 SER A C 1
ATOM 568 O O . SER A 1 77 ? 30.768 -6.984 26.691 1.00 13.90 69 SER A O 1
ATOM 571 N N . ILE A 1 78 ? 30.549 -8.371 24.942 1.00 13.27 70 ILE A N 1
ATOM 572 C CA . ILE A 1 78 ? 29.310 -8.910 25.502 1.00 13.60 70 ILE A CA 1
ATOM 573 C C . ILE A 1 78 ? 29.581 -9.557 26.849 1.00 13.40 70 ILE A C 1
ATOM 574 O O . ILE A 1 78 ? 28.720 -9.552 27.729 1.00 14.10 70 ILE A O 1
ATOM 579 N N . SER A 1 79 ? 30.765 -10.159 27.029 1.00 13.85 71 SER A N 1
ATOM 580 C CA . SER A 1 79 ? 31.047 -10.815 28.298 1.00 14.48 71 SER A CA 1
ATOM 581 C C . SER A 1 79 ? 31.023 -9.833 29.458 1.00 13.81 71 SER A C 1
ATOM 582 O O . SER A 1 79 ? 30.496 -10.140 30.533 1.00 14.35 71 SER A O 1
ATOM 585 N N . ILE A 1 80 ? 31.621 -8.652 29.276 1.00 13.61 72 ILE A N 1
ATOM 586 C CA . ILE A 1 80 ? 31.579 -7.636 30.320 1.00 13.86 72 ILE A CA 1
ATOM 587 C C . ILE A 1 80 ? 30.136 -7.286 30.651 1.00 13.83 72 ILE A C 1
ATOM 588 O O . ILE A 1 80 ? 29.713 -7.311 31.812 1.00 14.44 72 ILE A O 1
ATOM 593 N N . TYR A 1 81 ? 29.356 -6.955 29.635 1.00 13.85 73 TYR A N 1
ATOM 594 C CA . TYR A 1 81 ? 28.024 -6.423 29.911 1.00 14.27 73 TYR A CA 1
ATOM 595 C C . TYR A 1 81 ? 27.120 -7.496 30.491 1.00 14.18 73 TYR A C 1
ATOM 596 O O . TYR A 1 81 ? 26.350 -7.228 31.422 1.00 14.46 73 TYR A O 1
ATOM 605 N N . ALA A 1 82 ? 27.202 -8.722 29.957 1.00 13.95 74 ALA A N 1
ATOM 606 C CA . ALA A 1 82 ? 26.323 -9.793 30.404 1.00 14.41 74 ALA A CA 1
ATOM 607 C C . ALA A 1 82 ? 26.711 -10.308 31.779 1.00 14.02 74 ALA A C 1
ATOM 608 O O . ALA A 1 82 ? 25.832 -10.595 32.598 1.00 14.68 74 ALA A O 1
ATOM 610 N N . GLU A 1 83 ? 28.016 -10.447 32.051 1.00 14.20 75 GLU A N 1
ATOM 611 C CA . GLU A 1 83 ? 28.437 -10.828 33.394 1.00 14.52 75 GLU A CA 1
ATOM 612 C C . GLU A 1 83 ? 27.838 -9.876 34.417 1.00 14.24 75 GLU A C 1
ATOM 613 O O . GLU A 1 83 ? 27.296 -10.296 35.441 1.00 14.89 75 GLU A O 1
ATOM 619 N N . GLU A 1 84 ? 27.937 -8.572 34.151 1.00 14.06 76 GLU A N 1
ATOM 620 C CA . GLU A 1 84 ? 27.406 -7.581 35.080 1.00 14.63 76 GLU A CA 1
ATOM 621 C C . GLU A 1 84 ? 25.893 -7.682 35.216 1.00 13.77 76 GLU A C 1
ATOM 622 O O . GLU A 1 84 ? 25.358 -7.577 36.322 1.00 14.43 76 GLU A O 1
ATOM 628 N N . LEU A 1 85 ? 25.189 -7.867 34.104 1.00 13.85 77 LEU A N 1
ATOM 629 C CA . LEU A 1 85 ? 23.733 -7.971 34.170 1.00 14.11 77 LEU A CA 1
ATOM 630 C C . LEU A 1 85 ? 23.287 -9.146 35.028 1.00 14.70 77 LEU A C 1
ATOM 631 O O . LEU A 1 85 ? 22.400 -8.998 35.878 1.00 14.72 77 LEU A O 1
ATOM 636 N N . TYR A 1 86 ? 23.871 -10.327 34.811 1.00 14.82 78 TYR A N 1
ATOM 637 C CA . TYR A 1 86 ? 23.485 -11.488 35.606 1.00 14.78 78 TYR A CA 1
ATOM 638 C C . TYR A 1 86 ? 23.935 -11.342 37.055 1.00 16.09 78 TYR A C 1
ATOM 639 O O . TYR A 1 86 ? 23.219 -11.743 37.974 1.00 18.14 78 TYR A O 1
ATOM 648 N N . ASN A 1 87 ? 25.130 -10.797 37.282 1.00 16.49 79 ASN A N 1
ATOM 649 C CA . ASN A 1 87 ? 25.704 -10.783 38.623 1.00 16.85 79 ASN A CA 1
ATOM 650 C C . ASN A 1 87 ? 25.191 -9.606 39.445 1.00 17.74 79 ASN A C 1
ATOM 651 O O . ASN A 1 87 ? 24.543 -9.787 40.477 1.00 22.16 79 ASN A O 1
ATOM 656 N N . VAL A 1 88 ? 25.464 -8.388 38.992 1.00 16.06 80 VAL A N 1
ATOM 657 C CA . VAL A 1 88 ? 25.115 -7.201 39.760 1.00 16.21 80 VAL A CA 1
ATOM 658 C C . VAL A 1 88 ? 23.638 -6.862 39.621 1.00 15.87 80 VAL A C 1
ATOM 659 O O . VAL A 1 88 ? 22.984 -6.478 40.598 1.00 16.90 80 VAL A O 1
ATOM 663 N N . TYR A 1 89 ? 23.091 -6.974 38.418 1.00 15.43 81 TYR A N 1
ATOM 664 C CA . TYR A 1 89 ? 21.724 -6.530 38.173 1.00 15.78 81 TYR A CA 1
ATOM 665 C C . TYR A 1 89 ? 20.689 -7.643 38.320 1.00 15.67 81 TYR A C 1
ATOM 666 O O . TYR A 1 89 ? 19.493 -7.373 38.184 1.00 16.35 81 TYR A O 1
ATOM 675 N N A LYS A 1 90 ? 21.115 -8.868 38.622 0.53 15.73 82 LYS A N 1
ATOM 676 N N B LYS A 1 90 ? 21.129 -8.877 38.581 0.47 15.64 82 LYS A N 1
ATOM 677 C CA A LYS A 1 90 ? 20.209 -9.968 38.960 0.53 16.45 82 LYS A CA 1
ATOM 678 C CA B LYS A 1 90 ? 20.261 -10.000 38.951 0.47 16.27 82 LYS A CA 1
ATOM 679 C C A LYS A 1 90 ? 19.245 -10.294 37.826 0.53 15.77 82 LYS A C 1
ATOM 680 C C B LYS A 1 90 ? 19.311 -10.408 37.830 0.47 15.59 82 LYS A C 1
ATOM 681 O O A LYS A 1 90 ? 18.114 -10.726 38.057 0.53 16.13 82 LYS A O 1
ATOM 682 O O B LYS A 1 90 ? 18.268 -11.021 38.074 0.47 15.55 82 LYS A O 1
ATOM 693 N N . VAL A 1 91 ? 19.707 -10.115 36.591 1.00 15.47 83 VAL A N 1
ATOM 694 C CA . VAL A 1 91 ? 18.927 -10.494 35.430 1.00 15.31 83 VAL A CA 1
ATOM 695 C C . VAL A 1 91 ? 18.816 -12.015 35.352 1.00 15.56 83 VAL A C 1
ATOM 696 O O . VAL A 1 91 ? 19.738 -12.756 35.714 1.00 16.12 83 VAL A O 1
ATOM 700 N N . LYS A 1 92 ? 17.663 -12.489 34.879 1.00 15.22 84 LYS A N 1
ATOM 701 C CA . LYS A 1 92 ? 17.405 -13.913 34.750 1.00 15.18 84 LYS A CA 1
ATOM 702 C C . LYS A 1 92 ? 17.467 -14.434 33.321 1.00 14.49 84 LYS A C 1
ATOM 703 O O . LYS A 1 92 ? 17.828 -15.596 33.123 1.00 14.97 84 LYS A O 1
ATOM 709 N N . THR A 1 93 ? 17.139 -13.609 32.325 1.00 14.73 85 THR A N 1
ATOM 710 C CA . THR A 1 93 ? 17.022 -14.034 30.941 1.00 14.39 85 THR A CA 1
ATOM 711 C C . THR A 1 93 ? 17.559 -12.940 30.042 1.00 14.43 85 THR A C 1
ATOM 712 O O . THR A 1 93 ? 17.101 -11.798 30.138 1.00 14.88 85 THR A O 1
ATOM 716 N N . ILE A 1 94 ? 18.513 -13.273 29.171 1.00 14.45 86 ILE A N 1
ATOM 717 C CA . ILE A 1 94 ? 18.985 -12.366 28.129 1.00 14.60 86 ILE A CA 1
ATOM 718 C C . ILE A 1 94 ? 18.757 -13.025 26.781 1.00 14.10 86 ILE A C 1
ATOM 719 O O . ILE A 1 94 ? 19.153 -14.179 26.577 1.00 14.76 86 ILE A O 1
ATOM 724 N N . ILE A 1 95 ? 18.134 -12.301 25.862 1.00 14.16 87 ILE A N 1
ATOM 725 C CA . ILE A 1 95 ? 18.039 -12.703 24.472 1.00 14.30 87 ILE A CA 1
ATOM 726 C C . ILE A 1 95 ? 18.856 -11.728 23.651 1.00 14.30 87 ILE A C 1
ATOM 727 O O . ILE A 1 95 ? 18.565 -10.523 23.627 1.00 14.09 87 ILE A O 1
ATOM 732 N N . ARG A 1 96 ? 19.887 -12.235 23.001 1.00 13.82 88 ARG A N 1
ATOM 733 C CA . ARG A 1 96 ? 20.639 -11.461 22.031 1.00 14.17 88 ARG A CA 1
ATOM 734 C C . ARG A 1 96 ? 19.853 -11.404 20.729 1.00 14.20 88 ARG A C 1
ATOM 735 O O . ARG A 1 96 ? 19.367 -12.424 20.232 1.00 14.74 88 ARG A O 1
ATOM 743 N N . VAL A 1 97 ? 19.715 -10.196 20.194 1.00 14.62 89 VAL A N 1
ATOM 744 C CA . VAL A 1 97 ? 19.013 -9.952 18.944 1.00 16.33 89 VAL A CA 1
ATOM 745 C C . VAL A 1 97 ? 20.015 -9.290 18.016 1.00 17.16 89 VAL A C 1
ATOM 746 O O . VAL A 1 97 ? 20.567 -8.235 18.341 1.00 18.73 89 VAL A O 1
ATOM 750 N N . GLY A 1 98 ? 20.277 -9.909 16.881 1.00 17.32 90 GLY A N 1
ATOM 751 C CA . GLY A 1 98 ? 21.368 -9.427 16.068 1.00 19.28 90 GLY A CA 1
ATOM 752 C C . GLY A 1 98 ? 21.190 -9.674 14.595 1.00 17.97 90 GLY A C 1
ATOM 753 O O . GLY A 1 98 ? 20.128 -10.095 14.143 1.00 17.38 90 GLY A O 1
ATOM 754 N N . THR A 1 99 ? 22.240 -9.411 13.845 1.00 18.57 91 THR A N 1
ATOM 755 C CA . THR A 1 99 ? 22.318 -9.734 12.435 1.00 18.88 91 THR A CA 1
ATOM 756 C C . THR A 1 99 ? 23.465 -10.714 12.272 1.00 17.50 91 THR A C 1
ATOM 757 O O . THR A 1 99 ? 24.343 -10.815 13.130 1.00 18.57 91 THR A O 1
ATOM 761 N N . CYS A 1 100 ? 23.463 -11.412 11.148 1.00 16.67 92 CYS A N 1
ATOM 762 C CA . CYS A 1 100 ? 24.471 -12.424 10.914 1.00 16.26 92 CYS A CA 1
ATOM 763 C C . CYS A 1 100 ? 24.692 -12.603 9.422 1.00 16.34 92 CYS A C 1
ATOM 764 O O . CYS A 1 100 ? 23.892 -12.174 8.597 1.00 17.41 92 CYS A O 1
ATOM 767 N N . GLY A 1 101 ? 25.803 -13.260 9.085 1.00 15.72 93 GLY A N 1
ATOM 768 C CA . GLY A 1 101 ? 25.987 -13.816 7.764 1.00 16.33 93 GLY A CA 1
ATOM 769 C C . GLY A 1 101 ? 25.590 -15.283 7.756 1.00 16.35 93 GLY A C 1
ATOM 770 O O . GLY A 1 101 ? 25.335 -15.886 8.787 1.00 16.63 93 GLY A O 1
ATOM 771 N N . THR A 1 102 ? 25.544 -15.863 6.565 1.00 16.71 94 THR A N 1
ATOM 772 C CA . THR A 1 102 ? 25.359 -17.304 6.453 1.00 17.48 94 THR A CA 1
ATOM 773 C C . THR A 1 102 ? 26.223 -17.849 5.325 1.00 17.26 94 THR A C 1
ATOM 774 O O . THR A 1 102 ? 26.535 -17.149 4.359 1.00 17.67 94 THR A O 1
ATOM 778 N N . VAL A 1 103 ? 26.623 -19.109 5.480 1.00 18.07 95 VAL A N 1
ATOM 779 C CA . VAL A 1 103 ? 27.256 -19.877 4.411 1.00 18.95 95 VAL A CA 1
ATOM 780 C C . VAL A 1 103 ? 26.406 -21.053 3.969 1.00 20.02 95 VAL A C 1
ATOM 781 O O . VAL A 1 103 ? 26.780 -21.745 3.005 1.00 21.67 95 VAL A O 1
ATOM 785 N N . ASP A 1 104 ? 25.314 -21.335 4.650 1.00 20.35 96 ASP A N 1
ATOM 786 C CA . ASP A 1 104 ? 24.593 -22.566 4.378 1.00 21.63 96 ASP A CA 1
ATOM 787 C C . ASP A 1 104 ? 23.867 -22.453 3.043 1.00 23.29 96 ASP A C 1
ATOM 788 O O . ASP A 1 104 ? 23.238 -21.425 2.776 1.00 23.27 96 ASP A O 1
ATOM 793 N N . PRO A 1 105 ? 23.928 -23.474 2.181 1.00 24.80 97 PRO A N 1
ATOM 794 C CA . PRO A 1 105 ? 23.322 -23.333 0.847 1.00 26.34 97 PRO A CA 1
ATOM 795 C C . PRO A 1 105 ? 21.818 -23.142 0.862 1.00 27.46 97 PRO A C 1
ATOM 796 O O . PRO A 1 105 ? 21.263 -22.661 -0.134 1.00 29.21 97 PRO A O 1
ATOM 800 N N . ASN A 1 106 ? 21.139 -23.503 1.950 1.00 25.94 98 ASN A N 1
ATOM 801 C CA . ASN A 1 106 ? 19.687 -23.417 2.035 1.00 25.97 98 ASN A CA 1
ATOM 802 C C . ASN A 1 106 ? 19.210 -22.339 2.996 1.00 24.58 98 ASN A C 1
ATOM 803 O O . ASN A 1 106 ? 18.013 -22.281 3.308 1.00 25.33 98 ASN A O 1
ATOM 808 N N . VAL A 1 107 ? 20.110 -21.485 3.466 1.00 23.10 99 VAL A N 1
ATOM 809 C CA . VAL A 1 107 ? 19.746 -20.320 4.257 1.00 21.93 99 VAL A CA 1
ATOM 810 C C . VAL A 1 107 ? 19.949 -19.104 3.369 1.00 22.34 99 VAL A C 1
ATOM 811 O O . VAL A 1 107 ? 20.936 -19.023 2.629 1.00 23.85 99 VAL A O 1
ATOM 815 N N . HIS A 1 108 ? 18.999 -18.174 3.413 1.00 22.16 100 HIS A N 1
ATOM 816 C CA . HIS A 1 108 ? 18.965 -17.052 2.489 1.00 22.70 100 HIS A CA 1
ATOM 817 C C . HIS A 1 108 ? 18.947 -15.735 3.245 1.00 21.91 100 HIS A C 1
ATOM 818 O O . HIS A 1 108 ? 18.534 -15.667 4.404 1.00 21.94 100 HIS A O 1
ATOM 825 N N . VAL A 1 109 ? 19.427 -14.687 2.568 1.00 22.41 101 VAL A N 1
ATOM 826 C CA . VAL A 1 109 ? 19.344 -13.335 3.109 1.00 22.19 101 VAL A CA 1
ATOM 827 C C . VAL A 1 109 ? 17.902 -13.039 3.487 1.00 22.04 101 VAL A C 1
ATOM 828 O O . VAL A 1 109 ? 16.966 -13.431 2.785 1.00 22.74 101 VAL A O 1
ATOM 832 N N . ARG A 1 110 ? 17.729 -12.345 4.610 1.00 21.76 102 ARG A N 1
ATOM 833 C CA . ARG 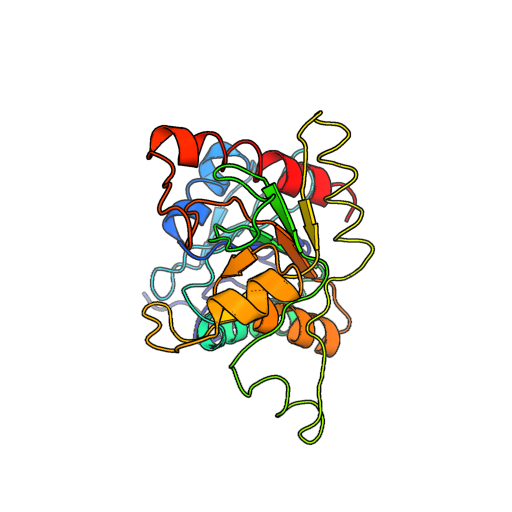A 1 110 ? 16.484 -11.985 5.277 1.00 23.15 102 ARG A CA 1
ATOM 834 C C . ARG A 1 110 ? 15.907 -13.115 6.132 1.00 21.78 102 ARG A C 1
ATOM 835 O O . ARG A 1 110 ? 14.955 -12.872 6.872 1.00 22.72 102 ARG A O 1
ATOM 843 N N . ASP A 1 111 ? 16.478 -14.313 6.111 1.00 20.33 103 ASP A N 1
ATOM 844 C CA . ASP A 1 111 ? 15.984 -15.372 6.974 1.00 19.14 103 ASP A CA 1
ATOM 845 C C . ASP A 1 111 ? 16.217 -15.016 8.440 1.00 17.44 103 ASP A C 1
ATOM 846 O O . ASP A 1 111 ? 17.188 -14.346 8.800 1.00 19.09 103 ASP A O 1
ATOM 851 N N . VAL A 1 112 ? 15.321 -15.503 9.286 1.00 17.39 104 VAL A N 1
ATOM 852 C CA . VAL A 1 112 ? 15.424 -15.387 10.734 1.00 16.48 104 VAL A CA 1
ATOM 853 C C . VAL A 1 112 ? 15.984 -16.697 11.265 1.00 16.49 104 VAL A C 1
ATOM 854 O O . VAL A 1 112 ? 15.434 -17.765 10.988 1.00 17.21 104 VAL A O 1
ATOM 858 N N . CYS A 1 113 ? 17.055 -16.611 12.044 1.00 15.92 105 CYS A N 1
ATOM 859 C CA . CYS A 1 113 ? 17.757 -17.765 12.581 1.00 15.47 105 CYS A CA 1
ATOM 860 C C . CYS A 1 113 ? 17.656 -17.752 14.099 1.00 14.54 105 CYS A C 1
ATOM 861 O O . CYS A 1 113 ? 18.025 -16.769 14.745 1.00 15.95 105 CYS A O 1
ATOM 864 N N . ILE A 1 114 ? 17.170 -18.851 14.662 1.00 13.85 106 ILE A N 1
ATOM 865 C CA . ILE A 1 114 ? 17.105 -19.034 16.103 1.00 14.04 106 ILE A CA 1
ATOM 866 C C . ILE A 1 114 ? 18.214 -20.001 16.485 1.00 13.66 106 ILE A C 1
ATOM 867 O O . ILE A 1 114 ? 18.286 -21.107 15.949 1.00 14.19 106 ILE A O 1
ATOM 872 N N . VAL A 1 115 ? 19.061 -19.594 17.421 1.00 13.52 107 VAL A N 1
ATOM 873 C CA . VAL A 1 115 ? 20.309 -20.295 17.709 1.00 14.14 107 VAL A CA 1
ATOM 874 C C . VAL A 1 115 ? 20.116 -21.308 18.836 1.00 14.18 107 VAL A C 1
ATOM 875 O O . VAL A 1 115 ? 19.722 -20.950 19.951 1.00 15.69 107 VAL A O 1
ATOM 879 N N . THR A 1 116 ? 20.471 -22.570 18.571 1.00 14.35 108 THR A N 1
ATOM 880 C CA . THR A 1 116 ? 20.438 -23.587 19.612 1.00 14.34 108 THR A CA 1
ATOM 881 C C . THR A 1 116 ? 21.773 -23.715 20.345 1.00 13.58 108 THR A C 1
ATOM 882 O O . THR A 1 116 ? 21.787 -23.981 21.547 1.00 13.67 108 THR A O 1
ATOM 886 N N . ALA A 1 117 ? 22.898 -23.487 19.658 1.00 13.98 109 ALA A N 1
ATOM 887 C CA . ALA A 1 117 ? 24.230 -23.529 20.252 1.00 13.96 109 ALA A CA 1
ATOM 888 C C . ALA A 1 117 ? 25.153 -22.801 19.289 1.00 13.85 109 ALA A C 1
ATOM 889 O O . ALA A 1 117 ? 24.840 -22.658 18.107 1.00 14.18 109 ALA A O 1
ATOM 891 N N . SER A 1 118 ? 26.332 -22.403 19.783 1.00 14.48 110 SER A N 1
ATOM 892 C CA A SER A 1 118 ? 27.251 -21.596 18.987 0.23 14.61 110 SER A CA 1
ATOM 893 C CA B SER A 1 118 ? 27.257 -21.593 18.993 0.77 14.96 110 SER A CA 1
ATOM 894 C C . SER A 1 118 ? 28.678 -22.107 19.128 1.00 14.72 110 SER A C 1
ATOM 895 O O . SER A 1 118 ? 29.165 -22.285 20.244 1.00 17.06 110 SER A O 1
ATOM 900 N N . GLY A 1 119 ? 29.330 -22.327 17.997 1.00 13.86 111 GLY A N 1
ATOM 901 C CA . GLY A 1 119 ? 30.752 -22.616 17.989 1.00 13.70 111 GLY A CA 1
ATOM 902 C C . GLY A 1 119 ? 31.541 -21.320 18.066 1.00 14.20 111 GLY A C 1
ATOM 903 O O . GLY A 1 119 ? 30.982 -20.226 18.058 1.00 13.91 111 GLY A O 1
ATOM 904 N N . THR A 1 120 ? 32.863 -21.431 18.159 1.00 14.02 112 THR A N 1
ATOM 905 C CA . THR A 1 120 ? 33.693 -20.233 18.252 1.00 14.42 112 THR A CA 1
ATOM 906 C C . THR A 1 120 ? 35.145 -20.567 17.979 1.00 14.55 112 THR A C 1
ATOM 907 O O . THR A 1 120 ? 35.590 -21.713 18.126 1.00 15.18 112 THR A O 1
ATOM 911 N N . ASP A 1 121 ? 35.896 -19.542 17.581 1.00 14.22 113 ASP A N 1
ATOM 912 C CA . ASP A 1 121 ? 37.353 -19.580 17.522 1.00 14.90 113 ASP A CA 1
ATOM 913 C C . ASP A 1 121 ? 37.994 -18.867 18.706 1.00 15.15 113 ASP A C 1
ATOM 914 O O . ASP A 1 121 ? 39.227 -18.722 18.742 1.00 16.16 113 ASP A O 1
ATOM 919 N N . SER A 1 122 ? 37.202 -18.434 19.679 1.00 15.27 114 SER A N 1
ATOM 920 C CA . SER A 1 122 ? 37.681 -17.868 20.930 1.00 15.49 114 SER A CA 1
ATOM 921 C C . SER A 1 122 ? 38.172 -18.964 21.874 1.00 15.68 114 SER A C 1
ATOM 922 O O . SER A 1 122 ? 37.725 -20.110 21.803 1.00 15.62 114 SER A O 1
ATOM 925 N N . ASN A 1 123 ? 39.036 -18.587 22.817 1.00 16.20 115 ASN A N 1
ATOM 926 C CA . ASN A 1 123 ? 39.459 -19.493 23.880 1.00 16.49 115 ASN A CA 1
ATOM 927 C C . ASN A 1 123 ? 38.650 -19.398 25.162 1.00 16.20 115 ASN A C 1
ATOM 928 O O . ASN A 1 123 ? 38.950 -20.119 26.112 1.00 17.06 115 ASN A O 1
ATOM 933 N N . VAL A 1 124 ? 37.633 -18.534 25.224 1.00 15.43 116 VAL A N 1
ATOM 934 C CA . VAL A 1 124 ? 37.042 -18.247 26.525 1.00 15.58 116 VAL A CA 1
ATOM 935 C C . VAL A 1 124 ? 36.338 -19.454 27.131 1.00 14.94 116 VAL A C 1
ATOM 936 O O . VAL A 1 124 ? 36.241 -19.551 28.362 1.00 16.19 116 VAL A O 1
ATOM 940 N N . ASN A 1 125 ? 35.796 -20.358 26.308 1.00 13.98 117 ASN A N 1
ATOM 941 C CA . ASN A 1 125 ? 35.069 -21.498 26.854 1.00 14.50 117 ASN A CA 1
ATOM 942 C C . ASN A 1 125 ? 35.999 -22.641 27.212 1.00 14.36 117 ASN A C 1
ATOM 943 O O . ASN A 1 125 ? 35.776 -23.320 28.229 1.00 14.76 117 ASN A O 1
ATOM 948 N N . ARG A 1 126 ? 37.087 -22.833 26.454 1.00 14.51 118 ARG A N 1
ATOM 949 C CA . ARG A 1 126 ? 38.106 -23.774 26.886 1.00 14.83 118 ARG A CA 1
ATOM 950 C C . ARG A 1 126 ? 38.625 -23.388 28.261 1.00 15.79 118 ARG A C 1
ATOM 951 O O . ARG A 1 126 ? 38.871 -24.253 29.103 1.00 16.49 118 ARG A O 1
ATOM 959 N N . MET A 1 127 ? 38.794 -22.082 28.510 1.00 15.34 119 MET A N 1
ATOM 960 C CA A MET A 1 127 ? 39.288 -21.589 29.795 0.33 15.56 119 MET A CA 1
ATOM 961 C CA B MET A 1 127 ? 39.317 -21.653 29.800 0.27 16.43 119 MET A CA 1
ATOM 962 C CA C MET A 1 127 ? 39.318 -21.664 29.803 0.40 16.58 119 MET A CA 1
ATOM 963 C C . MET A 1 127 ? 38.366 -21.962 30.947 1.00 16.22 119 MET A C 1
ATOM 964 O O . MET A 1 127 ? 38.815 -22.039 32.097 1.00 18.11 119 MET A O 1
ATOM 977 N N . ARG A 1 128 ? 37.073 -22.143 30.664 1.00 14.84 120 ARG A N 1
ATOM 978 C CA . ARG A 1 128 ? 36.092 -22.451 31.693 1.00 15.34 120 ARG A CA 1
ATOM 979 C C . ARG A 1 128 ? 35.981 -23.939 31.983 1.00 15.05 120 ARG A C 1
ATOM 980 O O . ARG A 1 128 ? 35.469 -24.310 33.044 1.00 16.14 120 ARG A O 1
ATOM 988 N N . LEU A 1 129 ? 36.455 -24.807 31.092 1.00 15.53 121 LEU A N 1
ATOM 989 C CA . LEU A 1 129 ? 36.212 -26.244 31.225 1.00 15.30 121 LEU A CA 1
ATOM 990 C C . LEU A 1 129 ? 37.501 -27.038 31.052 1.00 15.57 121 LEU A C 1
ATOM 991 O O . LEU A 1 129 ? 37.550 -28.044 30.338 1.00 15.72 121 LEU A O 1
ATOM 996 N N . LEU A 1 130 ? 38.563 -26.592 31.730 1.00 15.83 122 LEU A N 1
ATOM 997 C CA A LEU A 1 130 ? 39.814 -27.349 31.826 0.62 16.47 122 LEU A CA 1
ATOM 998 C CA B LEU A 1 130 ? 39.808 -27.358 31.825 0.38 16.00 122 LEU A CA 1
ATOM 999 C C . LEU A 1 130 ? 40.398 -27.656 30.449 1.00 15.87 122 LEU A C 1
ATOM 1000 O O . LEU A 1 130 ? 41.049 -28.690 30.244 1.00 16.51 122 LEU A O 1
ATOM 1009 N N . GLY A 1 131 ? 40.186 -26.750 29.504 1.00 15.24 123 GLY A N 1
ATOM 1010 C CA . GLY A 1 131 ? 40.708 -26.869 28.169 1.00 15.42 123 GLY A CA 1
ATOM 1011 C C . GLY A 1 131 ? 39.888 -27.703 27.221 1.00 15.25 123 GLY A C 1
ATOM 1012 O O . GLY A 1 131 ? 40.289 -27.867 26.067 1.00 16.11 123 GLY A O 1
ATOM 1013 N N . HIS A 1 132 ? 38.746 -28.225 27.659 1.00 14.56 124 HIS A N 1
ATOM 1014 C CA . HIS A 1 132 ? 37.949 -29.145 26.856 1.00 14.92 124 HIS A CA 1
ATOM 1015 C C . HIS A 1 132 ? 36.929 -28.385 26.013 1.00 14.96 124 HIS A C 1
ATOM 1016 O O . HIS A 1 132 ? 36.906 -27.146 25.999 1.00 15.22 124 HIS A O 1
ATOM 1023 N N . ASP A 1 133 ? 36.108 -29.138 25.265 1.00 14.40 125 ASP A N 1
ATOM 1024 C CA . ASP A 1 133 ? 35.031 -28.552 24.464 1.00 14.10 125 ASP A CA 1
ATOM 1025 C C . ASP A 1 133 ? 33.798 -28.327 25.332 1.00 13.76 125 ASP A C 1
ATOM 1026 O O . ASP A 1 133 ? 33.190 -29.294 25.824 1.00 14.55 125 ASP A O 1
ATOM 1031 N N . PHE A 1 134 ? 33.417 -27.064 25.469 1.00 13.49 126 PHE A N 1
ATOM 1032 C CA . PHE A 1 134 ? 32.280 -26.619 26.270 1.00 14.23 126 PHE A CA 1
ATOM 1033 C C . PHE A 1 134 ? 31.313 -25.982 25.282 1.00 14.44 126 PHE A C 1
ATOM 1034 O O . PHE A 1 134 ? 31.575 -24.869 24.800 1.00 15.10 126 PHE A O 1
ATOM 1042 N N . PRO A 1 135 ? 30.195 -26.622 24.934 1.00 14.35 127 PRO A N 1
ATOM 1043 C CA . PRO A 1 135 ? 29.286 -26.023 23.943 1.00 15.16 127 PRO A CA 1
ATOM 1044 C C . PRO A 1 135 ? 28.555 -24.838 24.546 1.00 14.42 127 PRO A C 1
ATOM 1045 O O . PRO A 1 135 ? 27.939 -24.953 25.610 1.00 14.89 127 PRO A O 1
ATOM 1049 N N . ALA A 1 136 ? 28.644 -23.701 23.864 1.00 14.60 128 ALA A N 1
ATOM 1050 C CA . ALA A 1 136 ? 27.834 -22.547 24.210 1.00 14.29 128 ALA A CA 1
ATOM 1051 C C . ALA A 1 136 ? 26.407 -22.845 23.764 1.00 13.90 128 ALA A C 1
ATOM 1052 O O . ALA A 1 136 ? 26.135 -22.896 22.567 1.00 14.88 128 ALA A O 1
ATOM 1054 N N . THR A 1 137 ? 25.521 -23.093 24.717 1.00 13.92 129 THR A N 1
ATOM 1055 C CA . THR A 1 137 ? 24.229 -23.707 24.440 1.00 14.11 129 THR A CA 1
ATOM 1056 C C . THR A 1 137 ? 23.117 -22.788 24.936 1.00 14.19 129 THR A C 1
ATOM 1057 O O . THR A 1 137 ? 23.093 -22.401 26.109 1.00 14.23 129 THR A O 1
ATOM 1061 N N . ALA A 1 138 ? 22.159 -22.507 24.061 1.00 13.94 130 ALA A N 1
ATOM 1062 C CA . ALA A 1 138 ? 21.012 -21.704 24.446 1.00 14.20 130 ALA A CA 1
ATOM 1063 C C . ALA A 1 138 ? 20.094 -22.513 25.357 1.00 14.26 130 ALA A C 1
ATOM 1064 O O . ALA A 1 138 ? 19.974 -23.740 25.238 1.00 14.68 130 ALA A O 1
ATOM 1066 N N . ASN A 1 139 ? 19.423 -21.818 26.269 1.00 14.17 131 ASN A N 1
ATOM 1067 C CA . ASN A 1 139 ? 18.437 -22.449 27.125 1.00 14.50 131 ASN A CA 1
ATOM 1068 C C . ASN A 1 139 ? 17.223 -22.895 26.311 1.00 14.73 131 ASN A C 1
ATOM 1069 O O . ASN A 1 139 ? 16.723 -22.159 25.453 1.00 14.69 131 ASN A O 1
ATOM 1074 N N . PHE A 1 140 ? 16.742 -24.117 26.587 1.00 15.12 132 PHE A N 1
ATOM 1075 C CA . PHE A 1 140 ? 15.676 -24.681 25.768 1.00 16.06 132 PHE A CA 1
ATOM 1076 C C . PHE A 1 140 ? 14.371 -23.892 25.870 1.00 16.02 132 PHE A C 1
ATOM 1077 O O . PHE A 1 140 ? 13.670 -23.741 24.871 1.00 15.90 132 PHE A O 1
ATOM 1085 N N . GLU A 1 141 ? 14.010 -23.433 27.065 1.00 16.15 133 GLU A N 1
ATOM 1086 C CA . GLU A 1 141 ? 12.792 -22.643 27.198 1.00 17.15 133 GLU A CA 1
ATOM 1087 C C . GLU A 1 141 ? 12.884 -21.377 26.361 1.00 15.80 133 GLU A C 1
ATOM 1088 O O . GLU A 1 141 ? 11.885 -20.953 25.766 1.00 15.59 133 GLU A O 1
ATOM 1094 N N . VAL A 1 142 ? 14.066 -20.754 26.29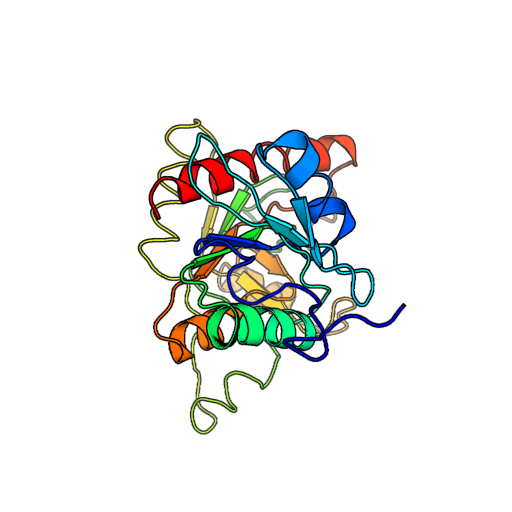4 1.00 15.03 134 VAL A N 1
ATOM 1095 C CA . VAL A 1 142 ? 14.220 -19.556 25.468 1.00 14.30 134 VAL A CA 1
ATOM 1096 C C . VAL A 1 142 ? 14.087 -19.897 23.988 1.00 13.78 134 VAL A C 1
ATOM 1097 O O . VAL A 1 142 ? 13.381 -19.211 23.239 1.00 14.27 134 VAL A O 1
ATOM 1101 N N . VAL A 1 143 ? 14.787 -20.947 23.537 1.00 14.06 135 VAL A N 1
ATOM 1102 C CA . VAL A 1 143 ? 14.682 -21.346 22.138 1.00 14.54 135 VAL A CA 1
ATOM 1103 C C . VAL A 1 143 ? 13.225 -21.611 21.789 1.00 14.35 135 VAL A C 1
ATOM 1104 O O . VAL A 1 143 ? 12.708 -21.146 20.770 1.00 14.64 135 VAL A O 1
ATOM 1108 N N . SER A 1 144 ? 12.555 -22.384 22.640 1.00 14.82 136 SER A N 1
ATOM 1109 C CA A SER A 1 144 ? 11.166 -22.745 22.379 0.65 15.57 136 SER A CA 1
ATOM 1110 C CA B SER A 1 144 ? 11.164 -22.746 22.390 0.35 15.08 136 SER A CA 1
ATOM 1111 C C . SER A 1 144 ? 10.271 -21.519 22.347 1.00 15.08 136 SER A C 1
ATOM 1112 O O . SER A 1 144 ? 9.361 -21.432 21.516 1.00 15.08 136 SER A O 1
ATOM 1117 N N . ALA A 1 145 ? 10.501 -20.567 23.245 1.00 14.71 137 ALA A N 1
ATOM 1118 C CA . ALA A 1 145 ? 9.672 -19.371 23.231 1.00 14.76 137 ALA A CA 1
ATOM 1119 C C . ALA A 1 145 ? 9.844 -18.613 21.923 1.00 14.65 137 ALA A C 1
ATOM 1120 O O . ALA A 1 145 ? 8.869 -18.075 21.379 1.00 14.92 137 ALA A O 1
ATOM 1122 N N . LEU A 1 146 ? 11.076 -18.522 21.418 1.00 14.28 138 LEU A N 1
ATOM 1123 C CA . LEU A 1 146 ? 11.311 -17.857 20.139 1.00 14.12 138 LEU A CA 1
ATOM 1124 C C . LEU A 1 146 ? 10.633 -18.616 19.002 1.00 14.11 138 LEU A C 1
ATOM 1125 O O . LEU A 1 146 ? 9.965 -18.014 18.149 1.00 15.08 138 LEU A O 1
ATOM 1130 N N . VAL A 1 147 ? 10.772 -19.945 18.984 1.00 14.87 139 VAL A N 1
ATOM 1131 C CA . VAL A 1 147 ? 10.164 -20.748 17.922 1.00 15.24 139 VAL A CA 1
ATOM 1132 C C . VAL A 1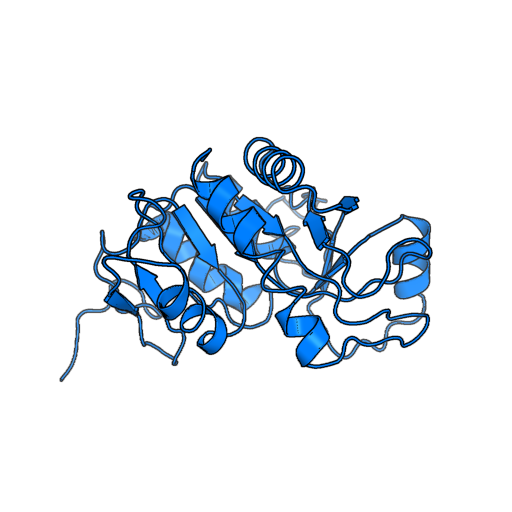 147 ? 8.650 -20.591 17.929 1.00 15.67 139 VAL A C 1
ATOM 1133 O O . VAL A 1 147 ? 8.022 -20.404 16.884 1.00 16.31 139 VAL A O 1
ATOM 1137 N N . GLU A 1 148 ? 8.041 -20.689 19.108 1.00 16.02 140 GLU A N 1
ATOM 1138 C CA . GLU A 1 148 ? 6.590 -20.635 19.203 1.00 17.07 140 GLU A CA 1
ATOM 1139 C C . GLU A 1 148 ? 6.074 -19.247 18.876 1.00 16.34 140 GLU A C 1
ATOM 1140 O O . GLU A 1 148 ? 5.007 -19.108 18.270 1.00 16.84 140 GLU A O 1
ATOM 1146 N N . SER A 1 149 ? 6.808 -18.212 19.279 1.00 15.48 141 SER A N 1
ATOM 1147 C CA A SER A 1 149 ? 6.395 -16.858 18.938 0.62 16.11 141 SER A CA 1
ATOM 1148 C CA B SER A 1 149 ? 6.418 -16.850 18.941 0.38 16.31 141 SER A CA 1
ATOM 1149 C C . SER A 1 149 ? 6.406 -16.642 17.431 1.00 15.98 141 SER A C 1
ATOM 1150 O O . SER A 1 149 ? 5.469 -16.052 16.877 1.00 16.23 141 SER A O 1
ATOM 1155 N N . ALA A 1 150 ? 7.451 -17.118 16.747 1.00 15.97 142 ALA A N 1
ATOM 1156 C CA . ALA A 1 150 ? 7.505 -16.964 15.298 1.00 16.17 142 ALA A CA 1
ATOM 1157 C C . ALA A 1 150 ? 6.373 -17.725 14.628 1.00 16.98 142 ALA A C 1
ATOM 1158 O O . ALA A 1 150 ? 5.761 -17.232 13.674 1.00 17.30 142 ALA A O 1
ATOM 1160 N N . LYS A 1 151 ? 6.065 -18.921 15.126 1.00 17.51 143 LYS A N 1
ATOM 1161 C CA A LYS A 1 151 ? 4.950 -19.684 14.574 0.57 18.63 143 LYS A CA 1
ATOM 1162 C CA B LYS A 1 151 ? 4.950 -19.692 14.585 0.43 19.18 143 LYS A CA 1
ATOM 1163 C C . LYS A 1 151 ? 3.641 -18.919 14.708 1.00 19.63 143 LYS A C 1
ATOM 1164 O O . LYS A 1 151 ? 2.849 -18.854 13.762 1.00 20.93 143 LYS A O 1
ATOM 1175 N N . ALA A 1 152 ? 3.392 -18.338 15.882 1.00 19.40 144 ALA A N 1
ATOM 1176 C CA . ALA A 1 152 ? 2.151 -17.601 16.083 1.00 20.00 144 ALA A CA 1
ATOM 1177 C C . ALA A 1 152 ? 2.070 -16.382 15.174 1.00 21.10 144 ALA A C 1
ATOM 1178 O O . ALA A 1 152 ? 0.972 -15.990 14.763 1.00 21.85 144 ALA A O 1
ATOM 1180 N N . LEU A 1 153 ? 3.211 -15.773 14.859 1.00 19.44 145 LEU A N 1
ATOM 1181 C CA . LEU A 1 153 ? 3.278 -14.629 13.957 1.00 20.46 145 LEU A CA 1
ATOM 1182 C C . LEU A 1 153 ? 3.363 -15.040 12.489 1.00 22.26 145 LEU A C 1
ATOM 1183 O O . LEU A 1 153 ? 3.396 -14.169 11.614 1.00 23.40 145 LEU A O 1
ATOM 1188 N N . ASN A 1 154 ? 3.396 -16.342 12.199 1.00 22.15 146 ASN A N 1
ATOM 1189 C CA A ASN A 1 154 ? 3.504 -16.836 10.826 0.53 22.98 146 ASN A CA 1
ATOM 1190 C CA B ASN A 1 154 ? 3.510 -16.849 10.827 0.47 22.87 146 ASN A CA 1
ATOM 1191 C C . ASN A 1 154 ? 4.779 -16.340 10.138 1.00 22.50 146 ASN A C 1
ATOM 1192 O O . ASN A 1 154 ? 4.771 -15.998 8.953 1.00 24.52 146 ASN A O 1
ATOM 1201 N N . ILE A 1 155 ? 5.880 -16.301 10.878 1.00 19.75 147 ILE A N 1
ATOM 1202 C CA . ILE A 1 155 ? 7.188 -15.916 10.353 1.00 18.74 147 ILE A CA 1
ATOM 1203 C C . ILE A 1 155 ? 8.056 -17.169 10.301 1.00 18.84 147 ILE A C 1
ATOM 1204 O O . ILE A 1 155 ? 8.332 -17.756 11.353 1.00 19.27 147 ILE A O 1
ATOM 1209 N N . PRO A 1 156 ? 8.495 -17.621 9.121 1.00 19.77 148 PRO A N 1
ATOM 1210 C CA A PRO A 1 156 ? 9.367 -18.802 9.064 0.41 19.83 148 PRO A CA 1
ATOM 1211 C CA B PRO A 1 156 ? 9.366 -18.802 9.065 0.59 19.99 148 PRO A CA 1
ATOM 1212 C C . PRO A 1 156 ? 10.704 -18.546 9.737 1.00 18.68 148 PRO A C 1
ATOM 1213 O O . PRO A 1 156 ? 11.213 -17.421 9.751 1.00 19.31 148 PRO A O 1
ATOM 1220 N N . THR A 1 157 ? 11.275 -19.615 10.293 1.00 18.45 149 THR A N 1
ATOM 1221 C CA . THR A 1 157 ? 12.569 -19.535 10.953 1.00 18.39 149 THR A CA 1
ATOM 1222 C C . THR A 1 157 ? 13.443 -20.728 10.594 1.00 18.44 149 THR A C 1
ATOM 1223 O O . THR A 1 157 ? 12.955 -21.828 10.319 1.00 19.72 149 THR A O 1
ATOM 1227 N N . GLN A 1 158 ? 14.745 -20.493 10.656 1.00 17.55 150 GLN A N 1
ATOM 1228 C CA . GLN A 1 158 ? 15.770 -21.524 10.651 1.00 17.45 150 GLN A CA 1
ATOM 1229 C C . GLN A 1 158 ? 16.221 -21.711 12.093 1.00 17.31 150 GLN A C 1
ATOM 1230 O O . GLN A 1 158 ? 16.416 -20.738 12.810 1.00 18.98 150 GLN A O 1
ATOM 1236 N N . VAL A 1 159 ? 16.385 -22.952 12.531 1.00 16.30 151 VAL A N 1
ATOM 1237 C CA . VAL A 1 159 ? 16.771 -23.230 13.909 1.00 15.86 151 VAL A CA 1
ATOM 1238 C C . VAL A 1 159 ? 18.021 -24.095 13.872 1.00 16.11 151 VAL A C 1
ATOM 1239 O O . VAL A 1 159 ? 18.021 -25.152 13.247 1.00 17.87 151 VAL A O 1
ATOM 1243 N N . GLY A 1 160 ? 19.097 -23.656 14.523 1.00 15.12 152 GLY A N 1
ATOM 1244 C CA . GLY A 1 160 ? 20.321 -24.446 14.486 1.00 14.85 152 GLY A CA 1
ATOM 1245 C C . GLY A 1 160 ? 21.528 -23.671 14.997 1.00 14.73 152 GLY A C 1
ATOM 1246 O O . GLY A 1 160 ? 21.397 -22.710 15.760 1.00 14.73 152 GLY A O 1
ATOM 1247 N N . LYS A 1 161 ? 22.697 -24.123 14.569 1.00 14.36 153 LYS A N 1
ATOM 1248 C CA . LYS A 1 161 ? 23.950 -23.657 15.152 1.00 13.68 153 LYS A CA 1
ATOM 1249 C C . LYS A 1 161 ? 24.400 -22.324 14.581 1.00 13.81 153 LYS A C 1
ATOM 1250 O O . LYS A 1 161 ? 24.315 -22.084 13.376 1.00 15.00 153 LYS A O 1
ATOM 1256 N N . ALA A 1 162 ? 24.971 -21.497 15.446 1.00 13.90 154 ALA A N 1
ATOM 1257 C CA . ALA A 1 162 ? 25.722 -20.315 15.054 1.00 13.94 154 ALA A CA 1
ATOM 1258 C C . ALA A 1 162 ? 27.209 -20.580 15.235 1.00 13.99 154 ALA A C 1
ATOM 1259 O O . ALA A 1 162 ? 27.622 -21.556 15.864 1.00 13.98 154 ALA A O 1
ATOM 1261 N N . TYR A 1 163 ? 28.018 -19.689 14.672 1.00 13.81 155 TYR A N 1
ATOM 1262 C CA . TYR A 1 163 ? 29.464 -19.665 14.865 1.00 13.51 155 TYR A CA 1
ATOM 1263 C C . TYR A 1 163 ? 29.832 -18.234 15.194 1.00 13.72 155 TYR A C 1
ATOM 1264 O O . TYR A 1 163 ? 29.562 -17.336 14.392 1.00 13.94 155 TYR A O 1
ATOM 1273 N N . SER A 1 164 ? 30.428 -18.044 16.368 1.00 13.42 156 SER A N 1
ATOM 1274 C CA . SER A 1 164 ? 30.854 -16.734 16.857 1.00 13.84 156 SER A CA 1
ATOM 1275 C C . SER A 1 164 ? 32.353 -16.587 16.658 1.00 14.06 156 SER A C 1
ATOM 1276 O O . SER A 1 164 ? 33.129 -17.262 17.329 1.00 15.00 156 SER A O 1
ATOM 1279 N N . THR A 1 165 ? 32.757 -15.686 15.767 1.00 14.14 157 THR A N 1
ATOM 1280 C CA . THR A 1 165 ? 34.164 -15.465 15.479 1.00 14.43 157 THR A CA 1
ATOM 1281 C C . THR A 1 165 ? 34.670 -14.178 16.116 1.00 14.18 157 THR A C 1
ATOM 1282 O O . THR A 1 165 ? 33.948 -13.182 16.225 1.00 14.79 157 THR A O 1
ATOM 1286 N N . ASP A 1 166 ? 35.934 -14.218 16.547 1.00 14.29 158 ASP A N 1
ATOM 1287 C CA . ASP A 1 166 ? 36.655 -13.027 16.995 1.00 14.49 158 ASP A CA 1
ATOM 1288 C C . ASP A 1 166 ? 37.084 -12.123 15.844 1.00 14.45 158 ASP A C 1
ATOM 1289 O O . ASP A 1 166 ? 37.477 -10.978 16.103 1.00 14.25 158 ASP A O 1
ATOM 1294 N N . ILE A 1 167 ? 37.040 -12.601 14.600 1.00 14.41 159 ILE A N 1
ATOM 1295 C CA . ILE A 1 167 ? 37.644 -11.912 13.462 1.00 14.87 159 ILE A CA 1
ATOM 1296 C C . ILE A 1 167 ? 36.586 -11.680 12.388 1.00 14.30 159 ILE A C 1
ATOM 1297 O O . ILE A 1 167 ? 36.260 -12.559 11.589 1.00 14.94 159 ILE A O 1
ATOM 1302 N N . PHE A 1 168 ? 36.073 -10.453 12.339 1.00 14.37 160 PHE A N 1
ATOM 1303 C CA . PHE A 1 168 ? 35.161 -10.062 11.273 1.00 14.82 160 PHE A CA 1
ATOM 1304 C C . PHE A 1 168 ? 35.829 -10.202 9.912 1.00 15.28 160 PHE A C 1
ATOM 1305 O O . PHE A 1 168 ? 35.232 -10.718 8.961 1.00 16.75 160 PHE A O 1
ATOM 1313 N N . TYR A 1 169 ? 37.070 -9.737 9.795 1.00 15.23 161 TYR A N 1
ATOM 1314 C CA . TYR A 1 169 ? 37.777 -9.718 8.513 1.00 15.83 161 TYR A CA 1
ATOM 1315 C C . TYR A 1 169 ? 38.602 -10.998 8.369 1.00 15.84 161 TYR A C 1
ATOM 1316 O O . TYR A 1 169 ? 39.818 -11.019 8.493 1.00 15.84 161 TYR A O 1
ATOM 1325 N N . SER A 1 170 ? 37.894 -12.091 8.116 1.00 16.18 162 SER A N 1
ATOM 1326 C CA . SER A 1 170 ? 38.526 -13.397 8.070 1.00 17.01 162 SER A CA 1
ATOM 1327 C C . SER A 1 170 ? 39.473 -13.519 6.889 1.00 16.81 162 SER A C 1
ATOM 1328 O O . SER A 1 170 ? 39.186 -13.068 5.779 1.00 18.19 162 SER A O 1
ATOM 1331 N N . LYS A 1 171 ? 40.594 -14.191 7.134 1.00 15.98 163 LYS A N 1
ATOM 1332 C CA . LYS A 1 171 ? 41.551 -14.575 6.105 1.00 16.12 163 LYS A CA 1
ATOM 1333 C C . LYS A 1 171 ? 41.744 -16.089 6.096 1.00 16.37 163 LYS A C 1
ATOM 1334 O O . LYS A 1 171 ? 42.713 -16.600 5.533 1.00 17.88 163 LYS A O 1
ATOM 1340 N N . GLU A 1 172 ? 40.809 -16.819 6.690 1.00 16.14 164 GLU A N 1
ATOM 1341 C CA . GLU A 1 172 ? 41.004 -18.223 7.034 1.00 16.42 164 GLU A CA 1
ATOM 1342 C C . GLU A 1 172 ? 40.476 -19.142 5.935 1.00 17.55 164 GLU A C 1
ATOM 1343 O O . GLU A 1 172 ? 39.273 -19.368 5.820 1.00 18.37 164 GLU A O 1
ATOM 1349 N N . GLN A 1 173 ? 41.385 -19.726 5.168 1.00 18.43 165 GLN A N 1
ATOM 1350 C CA . GLN A 1 173 ? 41.023 -20.652 4.109 1.00 20.56 165 GLN A CA 1
ATOM 1351 C C . GLN A 1 173 ? 40.338 -21.884 4.676 1.00 19.57 165 GLN A C 1
ATOM 1352 O O . GLN A 1 173 ? 40.793 -22.467 5.664 1.00 20.71 165 GLN A O 1
ATOM 1358 N N . GLY A 1 174 ? 39.243 -22.286 4.040 1.00 18.19 166 GLY A N 1
ATOM 1359 C CA . GLY A 1 174 ? 38.546 -23.498 4.398 1.00 17.79 166 GLY A CA 1
ATOM 1360 C C . GLY A 1 174 ? 37.505 -23.347 5.478 1.00 17.42 166 GLY A C 1
ATOM 1361 O O . GLY A 1 174 ? 36.731 -24.286 5.692 1.00 17.66 166 GLY A O 1
ATOM 1362 N N . LEU A 1 175 ? 37.440 -22.197 6.153 1.00 16.94 167 LEU A N 1
ATOM 1363 C CA . LEU A 1 175 ? 36.477 -22.032 7.238 1.00 16.74 167 LEU A CA 1
ATOM 1364 C C . LEU A 1 175 ? 35.049 -22.096 6.718 1.00 17.06 167 LEU A C 1
ATOM 1365 O O . LEU A 1 175 ? 34.205 -22.809 7.273 1.00 16.82 167 LEU A O 1
ATOM 1370 N N . ASN A 1 176 ? 34.749 -21.339 5.661 1.00 16.78 168 ASN A N 1
ATOM 1371 C CA . ASN A 1 176 ? 33.378 -21.289 5.169 1.00 17.05 168 ASN A CA 1
ATOM 1372 C C . ASN A 1 176 ? 32.914 -22.656 4.697 1.00 16.80 168 ASN A C 1
ATOM 1373 O O . ASN A 1 176 ? 31.745 -23.020 4.878 1.00 16.97 168 ASN A O 1
ATOM 1378 N N . GLU A 1 177 ? 33.816 -23.416 4.077 1.00 17.16 169 GLU A N 1
ATOM 1379 C CA . GLU A 1 177 ? 33.467 -24.735 3.576 1.00 17.78 169 GLU A CA 1
ATOM 1380 C C . GLU A 1 177 ? 33.129 -25.677 4.719 1.00 16.67 169 GLU A C 1
ATOM 1381 O O . GLU A 1 177 ? 32.182 -26.462 4.621 1.00 16.79 169 GLU A O 1
ATOM 1387 N N . ALA A 1 178 ? 33.895 -25.614 5.810 1.00 15.96 170 ALA A N 1
ATOM 1388 C CA . ALA A 1 178 ? 33.601 -26.455 6.967 1.00 16.05 170 ALA A CA 1
ATOM 1389 C C . ALA A 1 178 ? 32.299 -26.046 7.642 1.00 15.72 170 ALA A C 1
ATOM 1390 O O . ALA A 1 178 ? 31.479 -26.906 7.999 1.00 15.82 170 ALA A O 1
ATOM 1392 N N . LEU A 1 179 ? 32.080 -24.743 7.808 1.00 15.29 171 LEU A N 1
ATOM 1393 C CA . LEU A 1 179 ? 30.830 -24.290 8.403 1.00 15.30 171 LEU A CA 1
ATOM 1394 C C . LEU A 1 179 ? 29.639 -24.759 7.578 1.00 15.31 171 LEU A C 1
ATOM 1395 O O . LEU A 1 179 ? 28.616 -25.167 8.129 1.00 15.51 171 LEU A O 1
ATOM 1400 N N . ALA A 1 180 ? 29.759 -24.702 6.251 1.00 15.83 172 ALA A N 1
ATOM 1401 C CA . ALA A 1 180 ? 28.670 -25.130 5.388 1.00 16.15 172 ALA A CA 1
ATOM 1402 C C . ALA A 1 180 ? 28.473 -26.637 5.456 1.00 16.27 172 ALA A C 1
ATOM 1403 O O . ALA A 1 180 ? 27.337 -27.125 5.483 1.00 16.44 172 ALA A O 1
ATOM 1405 N N . GLN A 1 181 ? 29.568 -27.392 5.504 1.00 16.37 173 GLN A N 1
ATOM 1406 C CA . GLN A 1 181 ? 29.468 -28.847 5.519 1.00 16.87 173 GLN A CA 1
ATOM 1407 C C . GLN A 1 181 ? 28.677 -29.332 6.723 1.00 16.30 173 GLN A C 1
ATOM 1408 O O . GLN A 1 181 ? 27.974 -30.343 6.648 1.00 17.20 173 GLN A O 1
ATOM 1414 N N . TYR A 1 182 ? 28.820 -28.658 7.854 1.00 15.61 174 TYR A N 1
ATOM 1415 C CA . TYR A 1 182 ? 28.163 -29.049 9.089 1.00 15.24 174 TYR A CA 1
ATOM 1416 C C . TYR A 1 182 ? 26.926 -28.214 9.372 1.00 14.95 174 TYR A C 1
ATOM 1417 O O . TYR A 1 182 ? 26.350 -28.309 10.462 1.00 15.75 174 TYR A O 1
ATOM 1426 N N . HIS A 1 183 ? 26.491 -27.426 8.395 1.00 15.40 175 HIS A N 1
ATOM 1427 C CA . HIS A 1 183 ? 25.200 -26.743 8.439 1.00 15.75 175 HIS A CA 1
ATOM 1428 C C . HIS A 1 183 ? 25.094 -25.783 9.616 1.00 15.81 175 HIS A C 1
ATOM 1429 O O . HIS A 1 183 ? 24.058 -25.686 10.266 1.00 16.62 175 HIS A O 1
ATOM 1436 N N . PHE A 1 184 ? 26.155 -25.010 9.847 1.00 15.55 176 PHE A N 1
ATOM 1437 C CA . PHE A 1 184 ? 26.017 -23.816 10.666 1.00 15.31 176 PHE A CA 1
ATOM 1438 C C . PHE A 1 184 ? 25.169 -22.813 9.896 1.00 15.87 176 PHE A C 1
ATOM 1439 O O . PHE A 1 184 ? 25.426 -22.553 8.714 1.00 17.61 176 PHE A O 1
ATOM 1447 N N . ILE A 1 185 ? 24.150 -22.257 10.552 1.00 15.51 177 ILE A N 1
ATOM 1448 C CA . ILE A 1 185 ? 23.207 -21.385 9.858 1.00 15.83 177 ILE A CA 1
ATOM 1449 C C . ILE A 1 185 ? 23.528 -19.901 9.998 1.00 16.40 177 ILE A C 1
ATOM 1450 O O . ILE A 1 185 ? 23.053 -19.105 9.174 1.00 18.07 177 ILE A O 1
ATOM 1455 N N . ALA A 1 186 ? 24.275 -19.507 11.025 1.00 15.13 178 ALA A N 1
ATOM 1456 C CA . ALA A 1 186 ? 24.521 -18.103 11.318 1.00 15.31 178 ALA A CA 1
ATOM 1457 C C . ALA A 1 186 ? 25.980 -17.914 11.682 1.00 15.47 178 ALA A C 1
ATOM 1458 O O . ALA A 1 186 ? 26.533 -18.690 12.463 1.00 17.03 178 ALA A O 1
ATOM 1460 N N . VAL A 1 187 ? 26.587 -16.882 11.117 1.00 14.59 179 VAL A N 1
ATOM 1461 C CA . VAL A 1 187 ? 27.939 -16.479 11.466 1.00 15.23 179 VAL A CA 1
ATOM 1462 C C . VAL A 1 187 ? 27.839 -15.086 12.076 1.00 13.94 179 VAL A C 1
ATOM 1463 O O . VAL A 1 187 ? 27.369 -14.146 11.419 1.00 14.82 179 VAL A O 1
ATOM 1467 N N . GLU A 1 188 ? 28.275 -14.955 13.324 1.00 13.96 180 GLU A N 1
ATOM 1468 C CA . GLU A 1 188 ? 28.194 -13.687 14.064 1.00 14.31 180 GLU A CA 1
ATOM 1469 C C . GLU A 1 188 ? 29.393 -13.646 15.006 1.00 13.84 180 GLU A C 1
ATOM 1470 O O . GLU A 1 188 ? 30.381 -14.346 14.780 1.00 14.46 180 GLU A O 1
ATOM 1476 N N . MET A 1 189 ? 29.354 -12.796 16.029 1.00 14.10 181 MET A N 1
ATOM 1477 C CA . MET A 1 189 ? 30.548 -12.552 16.832 1.00 14.06 181 MET A CA 1
ATOM 1478 C C . MET A 1 189 ? 30.374 -12.626 18.348 1.00 13.98 181 MET A C 1
ATOM 1479 O O . MET A 1 189 ? 31.379 -12.467 19.052 1.00 15.72 181 MET A O 1
ATOM 1484 N N . GLU A 1 190 ? 29.161 -12.873 18.878 1.00 13.87 182 GLU A N 1
ATOM 1485 C CA . GLU A 1 190 ? 28.965 -12.736 20.316 1.00 13.86 182 GLU A CA 1
ATOM 1486 C C . GLU A 1 190 ? 28.305 -13.896 21.055 1.00 13.79 182 GLU A C 1
ATOM 1487 O O . GLU A 1 190 ? 28.575 -14.081 22.246 1.00 14.43 182 GLU A O 1
ATOM 1493 N N . SER A 1 191 ? 27.410 -14.651 20.412 1.00 13.72 183 SER A N 1
ATOM 1494 C CA . SER A 1 191 ? 26.546 -15.546 21.190 1.00 14.07 183 SER A CA 1
ATOM 1495 C C . SER A 1 191 ? 27.320 -16.617 21.954 1.00 13.93 183 SER A C 1
ATOM 1496 O O . SER A 1 191 ? 26.924 -16.983 23.068 1.00 14.43 183 SER A O 1
ATOM 1499 N N . ALA A 1 192 ? 28.439 -17.103 21.410 1.00 13.56 184 ALA A N 1
ATOM 1500 C CA . ALA A 1 192 ? 29.200 -18.124 22.121 1.00 13.94 184 ALA A CA 1
ATOM 1501 C C . ALA A 1 192 ? 29.777 -17.626 23.440 1.00 13.94 184 ALA A C 1
ATOM 1502 O O . ALA A 1 192 ? 30.136 -18.441 24.295 1.00 14.18 184 ALA A O 1
ATOM 1504 N N . GLY A 1 193 ? 29.919 -16.306 23.615 1.00 13.60 185 GLY A N 1
ATOM 1505 C CA . GLY A 1 193 ? 30.349 -15.785 24.900 1.00 14.32 185 GLY A CA 1
ATOM 1506 C C . GLY A 1 193 ? 29.236 -15.609 25.902 1.00 14.42 185 GLY A C 1
ATOM 1507 O O . GLY A 1 193 ? 29.498 -15.564 27.107 1.00 15.32 185 GLY A O 1
ATOM 1508 N N . LEU A 1 194 ? 27.995 -15.501 25.425 1.00 14.12 186 LEU A N 1
ATOM 1509 C CA . LEU A 1 194 ? 26.856 -15.215 26.290 1.00 14.05 186 LEU A CA 1
ATOM 1510 C C . LEU A 1 194 ? 26.386 -16.461 27.033 1.00 13.63 186 LEU A C 1
ATOM 1511 O O . LEU A 1 194 ? 26.162 -16.424 28.251 1.00 13.97 186 LEU A O 1
ATOM 1516 N N . PHE A 1 195 ? 26.216 -17.569 26.316 1.00 13.59 187 PHE A N 1
ATOM 1517 C CA . PHE A 1 195 ? 25.558 -18.722 26.915 1.00 14.13 187 PHE A CA 1
ATOM 1518 C C . PHE A 1 195 ? 26.310 -19.280 28.119 1.00 14.03 187 PHE A C 1
ATOM 1519 O O . PHE A 1 195 ? 25.652 -19.642 29.114 1.00 14.04 187 PHE A O 1
ATOM 1527 N N . PRO A 1 196 ? 27.644 -19.390 28.105 1.00 13.93 188 PRO A N 1
ATOM 1528 C CA . PRO A 1 196 ? 28.328 -19.932 29.290 1.00 13.91 188 PRO A CA 1
ATOM 1529 C C . PRO A 1 196 ? 28.240 -19.036 30.502 1.00 13.80 188 PRO A C 1
ATOM 1530 O O . PRO A 1 196 ? 28.281 -19.531 31.635 1.00 14.44 188 PRO A O 1
ATOM 1534 N N . ILE A 1 197 ? 28.130 -17.720 30.305 1.00 13.93 189 ILE A N 1
ATOM 1535 C CA . ILE A 1 197 ? 27.941 -16.816 31.434 1.00 14.11 189 ILE A CA 1
ATOM 1536 C C . ILE A 1 197 ? 26.568 -17.019 32.061 1.00 13.81 189 ILE A C 1
ATOM 1537 O O . ILE A 1 197 ? 26.436 -17.065 33.292 1.00 14.15 189 ILE A O 1
ATOM 1542 N N . ALA A 1 198 ? 25.530 -17.183 31.236 1.00 13.77 190 ALA A N 1
ATOM 1543 C CA . ALA A 1 198 ? 24.213 -17.526 31.770 1.00 14.05 190 ALA A CA 1
ATOM 1544 C C . ALA A 1 198 ? 24.292 -18.809 32.586 1.00 14.11 190 ALA A C 1
ATOM 1545 O O . ALA A 1 198 ? 23.759 -18.876 33.697 1.00 14.47 190 ALA A O 1
ATOM 1547 N N . ASP A 1 199 ? 25.010 -19.822 32.075 1.00 13.86 191 ASP A N 1
ATOM 1548 C CA . ASP A 1 199 ? 25.170 -21.069 32.820 1.00 14.46 191 ASP A CA 1
ATOM 1549 C C . ASP A 1 199 ? 25.808 -20.812 34.181 1.00 14.96 191 ASP A C 1
ATOM 1550 O O . ASP A 1 199 ? 25.361 -21.340 35.196 1.00 15.85 191 ASP A O 1
ATOM 1555 N N . TYR A 1 200 ? 26.886 -20.026 34.214 1.00 14.68 192 TYR A N 1
ATOM 1556 C CA . TYR A 1 200 ? 27.595 -19.796 35.468 1.00 14.65 192 TYR A CA 1
ATOM 1557 C C . TYR A 1 200 ? 26.658 -19.255 36.532 1.00 14.99 192 TYR A C 1
ATOM 1558 O O . TYR A 1 200 ? 26.773 -19.615 37.714 1.00 16.27 192 TYR A O 1
ATOM 1567 N N . TYR A 1 201 ? 25.744 -18.372 36.134 1.00 15.14 193 TYR A N 1
ATOM 1568 C CA . TYR A 1 201 ? 24.816 -17.731 37.055 1.00 15.92 193 TYR A CA 1
ATOM 1569 C C . TYR A 1 201 ? 23.514 -18.504 37.234 1.00 16.63 193 TYR A C 1
ATOM 1570 O O . TYR A 1 201 ? 22.609 -18.012 37.910 1.00 17.20 193 TYR A O 1
ATOM 1579 N N . GLY A 1 202 ? 23.396 -19.701 36.670 1.00 16.49 194 GLY A N 1
ATOM 1580 C CA . GLY A 1 202 ? 22.154 -20.446 36.801 1.00 17.01 194 GLY A CA 1
ATOM 1581 C C . GLY A 1 202 ? 20.994 -19.740 36.135 1.00 16.84 194 GLY A C 1
ATOM 1582 O O . GLY A 1 202 ? 19.841 -19.870 36.579 1.00 18.57 194 GLY A O 1
ATOM 1583 N N . ALA A 1 203 ? 21.268 -19.008 35.061 1.00 16.75 195 ALA A N 1
ATOM 1584 C CA . ALA A 1 203 ? 20.318 -18.157 34.362 1.00 15.98 195 ALA A CA 1
ATOM 1585 C C . ALA A 1 203 ? 20.161 -18.663 32.929 1.00 15.61 195 ALA A C 1
ATOM 1586 O O . ALA A 1 203 ? 20.674 -19.729 32.561 1.00 16.79 195 ALA A O 1
ATOM 1588 N N . ARG A 1 204 ? 19.447 -17.889 32.117 1.00 15.59 196 ARG A N 1
ATOM 1589 C CA A ARG A 1 204 ? 19.042 -18.329 30.796 0.66 16.06 196 ARG A CA 1
ATOM 1590 C CA B ARG A 1 204 ? 19.001 -18.314 30.800 0.34 15.41 196 ARG A CA 1
ATOM 1591 C C . ARG A 1 204 ? 19.429 -17.311 29.743 1.00 14.75 196 ARG A C 1
ATOM 1592 O O . ARG A 1 204 ? 19.408 -16.099 29.978 1.00 14.45 196 ARG A O 1
ATOM 1607 N N . ALA A 1 205 ? 19.723 -17.826 28.553 1.00 14.27 197 ALA A N 1
ATOM 1608 C CA . ALA A 1 205 ? 20.047 -16.991 27.415 1.00 14.10 197 ALA A CA 1
ATOM 1609 C C . ALA A 1 205 ? 19.617 -17.667 26.124 1.00 13.83 197 ALA A C 1
ATOM 1610 O O . ALA A 1 205 ? 19.498 -18.898 26.040 1.00 14.68 197 ALA A O 1
ATOM 1612 N N . GLY A 1 206 ? 19.425 -16.844 25.101 1.00 14.31 198 GLY A N 1
ATOM 1613 C CA . GLY A 1 206 ? 19.213 -17.303 23.751 1.00 14.60 198 GLY A CA 1
ATOM 1614 C C . GLY A 1 206 ? 19.650 -16.240 22.771 1.00 13.68 198 GLY A C 1
ATOM 1615 O O . GLY A 1 206 ? 20.133 -15.166 23.153 1.00 14.24 198 GLY A O 1
ATOM 1616 N N . CYS A 1 207 ? 19.516 -16.550 21.491 1.00 14.12 199 CYS A N 1
ATOM 1617 C CA . CYS A 1 207 ? 19.927 -15.627 20.442 1.00 14.36 199 CYS A CA 1
ATOM 1618 C C . CYS A 1 207 ? 19.057 -15.837 19.213 1.00 13.59 199 CYS A C 1
ATOM 1619 O O . CYS A 1 207 ? 18.726 -16.974 18.852 1.00 14.29 199 CYS A O 1
ATOM 1622 N N . ILE A 1 208 ? 18.660 -14.718 18.596 1.00 14.58 200 ILE A N 1
ATOM 1623 C CA . ILE A 1 208 ? 17.969 -14.728 17.318 1.00 14.96 200 ILE A CA 1
ATOM 1624 C C . ILE A 1 208 ? 18.640 -13.680 16.441 1.00 15.52 200 ILE A C 1
ATOM 1625 O O . ILE A 1 208 ? 19.001 -12.604 16.923 1.00 15.98 200 ILE A O 1
ATOM 1630 N N . CYS A 1 209 ? 1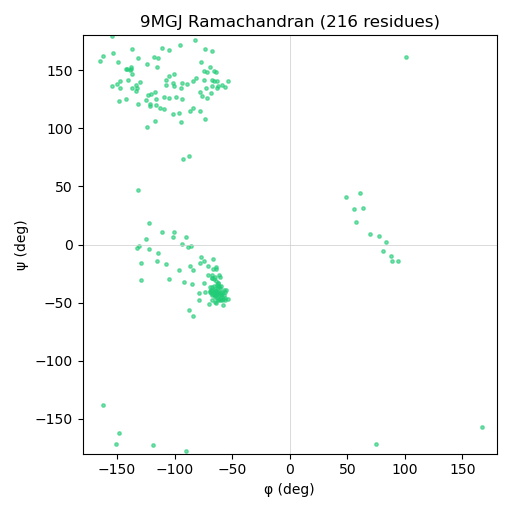8.869 -14.016 15.172 1.00 15.43 201 CYS A N 1
ATOM 1631 C CA A CYS A 1 209 ? 19.547 -13.131 14.234 0.83 16.35 201 CYS A CA 1
ATOM 1632 C CA B CYS A 1 209 ? 19.479 -13.057 14.264 0.17 16.33 201 CYS A CA 1
ATOM 1633 C C . CYS A 1 209 ? 18.844 -13.156 12.887 1.00 17.02 201 CYS A C 1
ATOM 1634 O O . CYS A 1 209 ? 18.236 -14.153 12.523 1.00 19.69 201 CYS A O 1
ATOM 1639 N N . THR A 1 210 ? 18.962 -12.071 12.136 1.00 17.01 202 THR A N 1
ATOM 1640 C CA . THR A 1 210 ? 18.526 -12.035 10.747 1.00 17.61 202 THR A CA 1
ATOM 1641 C C . THR A 1 210 ? 19.741 -12.017 9.835 1.00 17.06 202 THR A C 1
ATOM 1642 O O . THR A 1 210 ? 20.741 -11.350 10.122 1.00 17.30 202 THR A O 1
ATOM 1646 N N . VAL A 1 211 ? 19.636 -12.728 8.720 1.00 16.65 203 VAL A N 1
ATOM 1647 C CA . VAL A 1 211 ? 20.735 -12.844 7.768 1.00 17.00 203 VAL A CA 1
ATOM 1648 C C . VAL A 1 211 ? 20.812 -11.562 6.943 1.00 17.80 203 VAL A C 1
ATOM 1649 O O . VAL A 1 211 ? 19.904 -11.250 6.169 1.00 18.61 203 VAL A O 1
ATOM 1653 N N . SER A 1 212 ? 21.911 -10.825 7.097 1.00 18.19 204 SER A N 1
ATOM 1654 C CA A SER A 1 212 ? 22.135 -9.629 6.297 0.50 19.61 204 SER A CA 1
ATOM 1655 C CA B SER A 1 212 ? 22.165 -9.624 6.311 0.50 19.96 204 SER A CA 1
ATOM 1656 C C . SER A 1 212 ? 22.924 -9.915 5.028 1.00 20.20 204 SER A C 1
ATOM 1657 O O . SER A 1 212 ? 22.775 -9.182 4.048 1.00 21.18 204 SER A O 1
ATOM 1662 N N . ASP A 1 213 ? 23.745 -10.968 5.018 1.00 20.41 205 ASP A N 1
ATOM 1663 C CA . ASP A 1 213 ? 24.644 -11.250 3.905 1.00 22.47 205 ASP A CA 1
ATOM 1664 C C . ASP A 1 213 ? 24.824 -12.751 3.747 1.00 22.11 205 ASP A C 1
ATOM 1665 O O . ASP A 1 213 ? 24.949 -13.468 4.743 1.00 20.76 205 ASP A O 1
ATOM 1670 N N . HIS A 1 214 ? 24.868 -13.224 2.492 1.00 22.76 206 HIS A N 1
ATOM 1671 C CA . HIS A 1 214 ? 25.278 -14.596 2.193 1.00 23.33 206 HIS A CA 1
ATOM 1672 C C . HIS A 1 214 ? 26.755 -14.556 1.829 1.00 23.35 206 HIS A C 1
ATOM 1673 O O . HIS A 1 214 ? 27.140 -13.993 0.797 1.00 24.29 206 HIS A O 1
ATOM 1680 N N . ILE A 1 215 ? 27.569 -15.160 2.685 1.00 22.93 207 ILE A N 1
ATOM 1681 C CA . ILE A 1 215 ? 29.018 -15.086 2.543 1.00 23.24 207 ILE A CA 1
ATOM 1682 C C . ILE A 1 215 ? 29.492 -15.769 1.264 1.00 25.41 207 ILE A C 1
ATOM 1683 O O . ILE A 1 215 ? 30.527 -15.392 0.703 1.00 26.64 207 ILE A O 1
ATOM 1688 N N . ILE A 1 216 ? 28.751 -16.766 0.775 1.00 27.82 208 ILE A N 1
ATOM 1689 C CA . ILE A 1 216 ? 29.162 -17.517 -0.408 1.00 31.17 208 ILE A CA 1
ATOM 1690 C C . ILE A 1 216 ? 28.665 -16.850 -1.686 1.00 33.58 208 ILE A C 1
ATOM 1691 O O . ILE A 1 216 ? 29.460 -16.552 -2.583 1.00 34.64 208 ILE A O 1
ATOM 1696 N N . THR A 1 217 ? 27.349 -16.637 -1.794 1.00 34.81 209 THR A N 1
ATOM 1697 C CA . THR A 1 217 ? 26.781 -16.084 -3.021 1.00 35.78 209 THR A CA 1
ATOM 1698 C C . THR A 1 217 ? 26.990 -14.579 -3.148 1.00 36.01 209 THR A C 1
ATOM 1699 O O . THR A 1 217 ? 26.812 -14.036 -4.244 1.00 36.85 209 THR A O 1
ATOM 1703 N N . HIS A 1 218 ? 27.340 -13.895 -2.059 1.00 35.53 210 HIS A N 1
ATOM 1704 C CA . HIS A 1 218 ? 27.575 -12.449 -1.996 1.00 35.23 210 HIS A CA 1
ATOM 1705 C C . HIS A 1 218 ? 26.288 -11.627 -1.958 1.00 34.51 210 HIS A C 1
ATOM 1706 O O . HIS A 1 218 ? 26.346 -10.393 -2.026 1.00 34.49 210 HIS A O 1
ATOM 1713 N N . GLU A 1 219 ? 25.125 -12.257 -1.839 1.00 33.87 211 GLU A N 1
ATOM 1714 C CA . GLU A 1 219 ? 23.891 -11.494 -1.707 1.00 34.08 211 GLU A CA 1
ATOM 1715 C C . GLU A 1 219 ? 23.903 -10.685 -0.413 1.00 31.70 211 GLU A C 1
ATOM 1716 O O . GLU A 1 219 ? 24.481 -11.089 0.596 1.00 29.70 211 GLU A O 1
ATOM 1722 N N . SER A 1 220 ? 23.244 -9.527 -0.444 1.00 30.98 212 SER A N 1
ATOM 1723 C CA . SER A 1 220 ? 23.261 -8.614 0.690 1.00 30.42 212 SER A CA 1
ATOM 1724 C C . SER A 1 220 ? 21.930 -7.885 0.746 1.00 30.36 212 SER A C 1
ATOM 1725 O O . SER A 1 220 ? 21.435 -7.412 -0.280 1.00 31.49 212 SER A O 1
ATOM 1728 N N . ALA A 1 221 ? 21.359 -7.793 1.941 1.00 28.91 213 ALA A N 1
ATOM 1729 C CA . ALA A 1 221 ? 20.086 -7.105 2.104 1.00 27.87 213 ALA A CA 1
ATOM 1730 C C . ALA A 1 221 ? 20.297 -5.598 2.008 1.00 27.67 213 ALA A C 1
ATOM 1731 O O . ALA A 1 221 ? 21.300 -5.063 2.485 1.00 27.71 213 ALA A O 1
ATOM 1733 N N . THR A 1 222 ? 19.348 -4.913 1.375 1.00 27.23 214 THR A N 1
ATOM 1734 C CA . THR A 1 222 ? 19.372 -3.462 1.295 1.00 26.87 214 THR A CA 1
ATOM 1735 C C . THR A 1 222 ? 18.996 -2.880 2.650 1.00 25.93 214 THR A C 1
ATOM 1736 O O . THR A 1 222 ? 18.522 -3.592 3.531 1.00 25.46 214 THR A O 1
ATOM 1740 N N . PRO A 1 223 ? 19.194 -1.577 2.853 1.00 26.69 215 PRO A N 1
ATOM 1741 C CA . PRO A 1 223 ? 18.792 -0.998 4.146 1.00 26.80 215 PRO A CA 1
ATOM 1742 C C . PRO A 1 223 ? 17.328 -1.239 4.472 1.00 26.62 215 PRO A C 1
ATOM 1743 O O . PRO A 1 223 ? 16.986 -1.568 5.615 1.00 26.56 215 PRO A O 1
ATOM 1747 N N . GLU A 1 224 ? 16.455 -1.116 3.474 1.00 25.88 216 GLU A N 1
ATOM 1748 C CA . GLU A 1 224 ? 15.028 -1.319 3.698 1.00 26.02 216 GLU A CA 1
ATOM 1749 C C . GLU A 1 224 ? 14.734 -2.774 4.021 1.00 25.08 216 GLU A C 1
ATOM 1750 O O . GLU A 1 224 ? 13.905 -3.071 4.888 1.00 24.73 216 GLU A O 1
ATOM 1756 N N . GLU A 1 225 ? 15.418 -3.700 3.343 1.00 24.05 217 GLU A N 1
ATOM 1757 C CA . GLU A 1 225 ? 15.245 -5.117 3.649 1.00 23.57 217 GLU A CA 1
ATOM 1758 C C . GLU A 1 225 ? 15.732 -5.434 5.053 1.00 23.06 217 GLU A C 1
ATOM 1759 O O . GLU A 1 225 ? 15.129 -6.247 5.759 1.00 23.07 217 GLU A O 1
ATOM 1765 N N . ARG A 1 226 ? 16.829 -4.809 5.475 1.00 23.64 218 ARG A N 1
ATOM 1766 C CA . ARG A 1 226 ? 17.300 -5.023 6.837 1.00 24.46 218 ARG A CA 1
ATOM 1767 C C . ARG A 1 226 ? 16.301 -4.479 7.846 1.00 23.20 218 ARG A C 1
ATOM 1768 O O . ARG A 1 226 ? 16.146 -5.042 8.927 1.00 23.02 218 ARG A O 1
ATOM 1776 N N . GLN A 1 227 ? 15.643 -3.361 7.533 1.00 24.20 219 GLN A N 1
ATOM 1777 C CA . GLN A 1 227 ? 14.633 -2.843 8.450 1.00 24.57 219 GLN A CA 1
ATOM 1778 C C . GLN A 1 227 ? 13.461 -3.811 8.568 1.00 22.91 219 GLN A C 1
ATOM 1779 O O . GLN A 1 227 ? 12.978 -4.083 9.669 1.00 22.59 219 GLN A O 1
ATOM 1785 N N . THR A 1 228 ? 13.004 -4.359 7.444 1.00 22.21 220 THR A N 1
ATOM 1786 C CA . THR A 1 228 ? 11.904 -5.314 7.491 1.00 22.32 220 THR A CA 1
ATOM 1787 C C . THR A 1 228 ? 12.298 -6.573 8.254 1.00 20.76 220 THR A C 1
ATOM 1788 O O . THR A 1 228 ? 11.521 -7.078 9.072 1.00 20.78 220 THR A O 1
ATOM 1792 N N . SER A 1 229 ? 13.505 -7.089 8.014 1.00 20.43 221 SER A N 1
ATOM 1793 C CA A SER A 1 229 ? 13.922 -8.275 8.750 0.38 20.53 221 SER A CA 1
ATOM 1794 C CA B SER A 1 229 ? 13.972 -8.263 8.749 0.62 20.23 221 SER A CA 1
ATOM 1795 C C . SER A 1 229 ? 14.033 -7.967 10.236 1.00 20.02 221 SER A C 1
ATOM 1796 O O . SER A 1 229 ? 13.616 -8.778 11.067 1.00 19.46 221 SER A O 1
ATOM 1801 N N . PHE A 1 230 ? 14.566 -6.790 10.585 1.00 19.40 222 PHE A N 1
ATOM 1802 C CA . PHE A 1 230 ? 14.634 -6.401 11.988 1.00 20.16 222 PHE A CA 1
ATOM 1803 C C . PHE A 1 230 ? 13.247 -6.352 12.611 1.00 19.54 222 PHE A C 1
ATOM 1804 O O . PHE A 1 230 ? 13.048 -6.831 13.730 1.00 19.03 222 PHE A O 1
ATOM 1812 N N . GLN A 1 231 ? 12.270 -5.786 11.900 1.00 19.45 223 GLN A N 1
ATOM 1813 C CA . GLN A 1 231 ? 10.919 -5.716 12.451 1.00 20.22 223 GLN A CA 1
ATOM 1814 C C . GLN A 1 231 ? 10.351 -7.103 12.727 1.00 18.89 223 GLN A C 1
ATOM 1815 O O . GLN A 1 231 ? 9.681 -7.317 13.748 1.00 19.16 223 GLN A O 1
ATOM 1821 N N . ASN A 1 232 ? 10.587 -8.060 11.825 1.00 18.89 224 ASN A N 1
ATOM 1822 C CA . ASN A 1 232 ? 10.121 -9.422 12.063 1.00 18.54 224 ASN A CA 1
ATOM 1823 C C . ASN A 1 232 ? 10.817 -10.026 13.275 1.00 16.53 224 ASN A C 1
ATOM 1824 O O . ASN A 1 232 ? 10.172 -10.589 14.165 1.00 16.86 224 ASN A O 1
ATOM 1829 N N . MET A 1 233 ? 12.148 -9.938 13.303 1.00 16.21 225 MET A N 1
ATOM 1830 C CA A MET A 1 233 ? 12.912 -10.540 14.388 0.70 16.92 225 MET A CA 1
ATOM 1831 C CA B MET A 1 233 ? 12.911 -10.544 14.384 0.30 16.36 225 MET A CA 1
ATOM 1832 C C . MET A 1 233 ? 12.572 -9.918 15.732 1.00 15.84 225 MET A C 1
ATOM 1833 O O . MET A 1 233 ? 12.398 -10.630 16.724 1.00 15.90 225 MET A O 1
ATOM 1842 N N . ILE A 1 234 ? 12.472 -8.592 15.795 1.00 15.92 226 ILE A N 1
ATOM 1843 C CA . ILE A 1 234 ? 12.242 -7.965 17.090 1.00 15.87 226 ILE A CA 1
ATOM 1844 C C . ILE A 1 234 ? 10.859 -8.320 17.625 1.00 15.39 226 ILE A C 1
ATOM 1845 O O . ILE A 1 234 ? 10.675 -8.493 18.835 1.00 15.60 226 ILE A O 1
ATOM 1850 N N . LYS A 1 235 ? 9.854 -8.427 16.749 1.00 16.02 227 LYS A N 1
ATOM 1851 C CA . LYS A 1 235 ? 8.530 -8.822 17.220 1.00 15.94 227 LYS A CA 1
ATOM 1852 C C . LYS A 1 235 ? 8.549 -10.240 17.779 1.00 15.73 227 LYS A C 1
ATOM 1853 O O . LYS A 1 235 ? 7.922 -10.522 18.805 1.00 15.67 227 LYS A O 1
ATOM 1859 N N . ILE A 1 236 ? 9.274 -11.151 17.124 1.00 15.18 228 ILE A N 1
ATOM 1860 C CA . ILE A 1 236 ? 9.427 -12.505 17.648 1.00 15.00 228 ILE A CA 1
ATOM 1861 C C . ILE A 1 236 ? 10.059 -12.460 19.031 1.00 14.60 228 ILE A C 1
ATOM 1862 O O . IL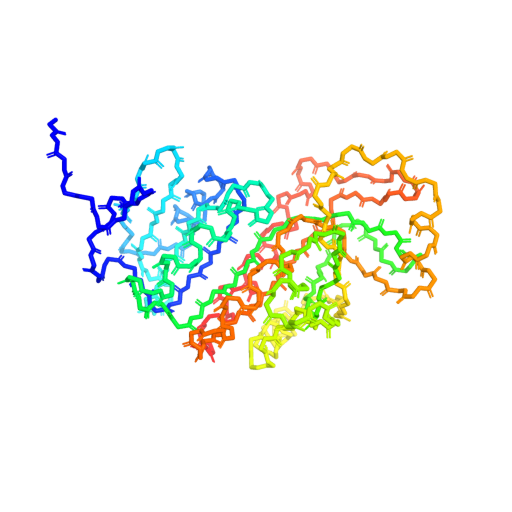E A 1 236 ? 9.598 -13.127 19.967 1.00 15.00 228 ILE A O 1
ATOM 1867 N N . ALA A 1 237 ? 11.142 -11.691 19.176 1.00 14.10 229 ALA A N 1
ATOM 1868 C CA . ALA A 1 237 ? 11.833 -11.653 20.457 1.00 14.62 229 ALA A CA 1
ATOM 1869 C C . ALA A 1 237 ? 10.948 -11.057 21.543 1.00 14.21 229 ALA A C 1
ATOM 1870 O O . ALA A 1 237 ? 10.910 -11.565 22.670 1.00 14.35 229 ALA A O 1
ATOM 1872 N N . LEU A 1 238 ? 10.248 -9.958 21.231 1.00 14.21 230 LEU A N 1
ATOM 1873 C CA . LEU A 1 238 ? 9.398 -9.298 22.223 1.00 14.47 230 LEU A CA 1
ATOM 1874 C C . LEU A 1 238 ? 8.266 -10.215 22.666 1.00 14.23 230 LEU A C 1
ATOM 1875 O O . LEU A 1 238 ? 7.974 -10.359 23.863 1.00 14.88 230 LEU A O 1
ATOM 1880 N N . GLU A 1 239 ? 7.605 -10.853 21.713 1.00 14.76 231 GLU A N 1
ATOM 1881 C CA . GLU A 1 239 ? 6.545 -11.785 22.081 1.00 15.32 231 GLU A CA 1
ATOM 1882 C C . GLU A 1 239 ? 7.106 -12.950 22.897 1.00 15.46 231 GLU A C 1
ATOM 1883 O O . GLU A 1 239 ? 6.444 -13.434 23.823 1.00 15.89 231 GLU A O 1
ATOM 1889 N N . ALA A 1 240 ? 8.322 -13.403 22.580 1.00 15.19 232 ALA A N 1
ATOM 1890 C CA . ALA A 1 240 ? 8.924 -14.484 23.349 1.00 14.84 232 ALA A CA 1
ATOM 1891 C C . ALA A 1 240 ? 9.146 -14.082 24.800 1.00 14.70 232 ALA A C 1
ATOM 1892 O O . ALA A 1 240 ? 8.993 -14.924 25.700 1.00 15.05 232 ALA A O 1
ATOM 1894 N N . THR A 1 241 ? 9.480 -12.808 25.060 1.00 14.62 233 THR A N 1
ATOM 1895 C CA . THR A 1 241 ? 9.716 -12.404 26.442 1.00 15.53 233 THR A CA 1
ATOM 1896 C C . THR A 1 241 ? 8.480 -12.576 27.307 1.00 15.21 233 THR A C 1
ATOM 1897 O O . THR A 1 241 ? 8.603 -12.756 28.524 1.00 16.31 233 T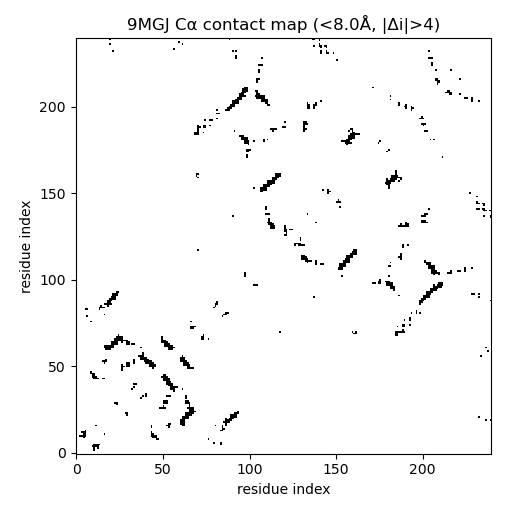HR A O 1
ATOM 1901 N N . LEU A 1 242 ? 7.282 -12.520 26.711 1.00 15.18 234 LEU A N 1
ATOM 1902 C CA . LEU A 1 242 ? 6.062 -12.705 27.486 1.00 16.18 234 LEU A CA 1
ATOM 1903 C C . LEU A 1 242 ? 5.934 -14.113 28.034 1.00 17.31 234 LEU A C 1
ATOM 1904 O O . LEU A 1 242 ? 5.163 -14.323 28.974 1.00 18.90 234 LEU A O 1
ATOM 1909 N N . LYS A 1 243 ? 6.638 -15.071 27.444 1.00 18.02 235 LYS A N 1
ATOM 1910 C CA A LYS A 1 243 ? 6.643 -16.475 27.829 0.50 18.53 235 LYS A CA 1
ATOM 1911 C CA B LYS A 1 243 ? 6.584 -16.449 27.910 0.50 19.40 235 LYS A CA 1
ATOM 1912 C C . LYS A 1 243 ? 7.784 -16.821 28.782 1.00 19.80 235 LYS A C 1
ATOM 1913 O O . LYS A 1 243 ? 7.928 -17.990 29.156 1.00 21.74 235 LYS A O 1
ATOM 1924 N N . LEU A 1 244 ? 8.605 -15.847 29.159 1.00 20.24 236 LEU A N 1
ATOM 1925 C CA . LEU A 1 244 ? 9.857 -16.072 29.890 1.00 21.37 236 LEU A CA 1
ATOM 1926 C C . LEU A 1 244 ? 10.019 -15.244 31.173 1.00 24.03 236 LEU A C 1
ATOM 1927 O O . LEU A 1 244 ? 11.009 -15.461 31.892 1.00 25.66 236 LEU A O 1
#

B-factor: mean 21.04, std 9.3, range [13.02, 65.8]

Secondary structure (DSSP, 8-state):
-----SBTTB-PPTT-S-SEEEEES-HHHHHHHHHHH-EEEEEEE-GGG--EEEEEETTEEEEEEE--SSHHHHHHHHHHHHHTS---EEEEEEEEEE--TT--TT-EEEEEEEEES-STTGGGTTTS---EE--HHHHHHHHHHHHHTT---EEEEEEE-S-SS---TTHHHHHHHTT--EEESSHHHHHHHHHHTT-EEEEEEEEEEETTT--B--HHHHHHHHHHHHHHHHHHHTT-

Organism: Trichomonas vaginalis (strain ATCC PRA-98 / G3) (NCBI:txid412133)

Sequence (240 aa):
HHHHMMATPHNSAKVVGDFAETVLMCGDPLRAKLLIADNYLENAKQVNSVRGMLGFTGTYKGKPLSVVMMGHGMGIPSISIYAEELYNVYKKVKTIIRVGTCGTVDPNVHVRDVCIVTASSGTDSNVNRMMMRLLLGHDFPATANFEVVSSALVESSAKKALNNIPPTQVGKAYSTDIFYSKEQGLNEALAQYHFIAVEMESAGLFPIADYYGARRAGCICCTVSSDHIITHESATPEERQTSSFQNMMIKIALEATLKKL